Protein 2YZQ (pdb70)

Radius of gyration: 19.18 Å; Cα contacts (8 Å, |Δi|>4): 462; chains: 1; bounding box: 52×52×28 Å

Sequence (224 aa):
MRVKTIMTQNPVTITLPATVRSFPVVNKEGKLVGIISVKRIMLVKRDVPVVKENDTLKKAAKLMLEYDYRRVVVVDSKGKPVGILTVGDIIRRYFAKSEKYKGVEIEPYYQRYVSIVWEGTPLKAALKALLLSNSMALPVVDSEGNLVGIVDETDLLRDSEIVRPNKPVAEIMTRDVIVATPHMTVHEVALKMAKYSIEQLPVIRGEGDLIGLIRDFDLLKVLV

Nearest PDB structures (foldseek):
  2yzq-assembly1_A  TM=1.004E+00  e=1.853E-54  Pyrococcus horikoshii
  2ef7-assembly1_A-2  TM=7.613E-01  e=2.234E-09  Sulfurisphaera tokodaii str. 7
  2ef7-assembly1_B-2  TM=7.038E-01  e=4.067E-09  Sulfurisphaera tokodaii str. 7
  5yz2-assembly1_A  TM=7.342E-01  e=1.629E-06  Escherichia coli K-12
  4l28-assembly2_D  TM=7.282E-01  e=3.621E-06  Homo sapiens

B-factor: mean 25.12, std 12.93, range [8.96, 77.77]

Structure (mmCIF, N/CA/C/O backbone):
data_2YZQ
#
_entry.id   2YZQ
#
_cell.length_a   98.753
_cell.length_b   75.008
_cell.length_c   49.661
_cell.angle_alpha   90.00
_cell.angle_beta   119.53
_cell.angle_gamma   90.00
#
_symmetry.space_group_name_H-M   'C 1 2 1'
#
loop_
_entity.id
_entity.type
_entity.pdbx_description
1 polymer 'Putative uncharacterized protein PH1780'
2 non-polymer S-ADENOSYLMETHIONINE
3 water water
#
loop_
_atom_site.group_PDB
_atom_site.id
_atom_site.type_symbol
_atom_site.label_atom_id
_atom_site.label_alt_id
_atom_site.label_comp_id
_atom_site.label_asym_id
_atom_site.label_entity_id
_atom_site.label_seq_id
_atom_site.pdbx_PDB_ins_code
_atom_site.Cartn_x
_atom_site.Cartn_y
_atom_site.Cartn_z
_atom_site.occupancy
_atom_site.B_iso_or_equiv
_atom_site.auth_seq_id
_atom_site.auth_comp_id
_atom_site.auth_asym_id
_atom_site.auth_atom_id
_atom_site.pdbx_PDB_model_num
ATOM 1 N N . MET A 1 1 ? 34.668 19.095 0.068 1.00 29.64 1 MET A N 1
ATOM 2 C CA . MET A 1 1 ? 33.394 18.527 -0.358 1.00 27.61 1 MET A CA 1
ATOM 3 C C . MET A 1 1 ? 32.307 18.781 0.682 1.00 25.62 1 MET A C 1
ATOM 4 O O . MET A 1 1 ? 32.341 18.872 1.923 1.00 24.69 1 MET A O 1
ATOM 9 N N . ARG A 1 2 ? 31.167 19.038 0.036 1.00 23.02 2 ARG A N 1
ATOM 10 C CA . ARG A 1 2 ? 29.919 19.355 0.756 1.00 21.92 2 ARG A CA 1
ATOM 11 C C . ARG A 1 2 ? 28.973 18.170 0.820 1.00 18.90 2 ARG A C 1
ATOM 12 O O . ARG A 1 2 ? 28.985 17.290 -0.063 1.00 20.35 2 ARG A O 1
ATOM 20 N N . VAL A 1 3 ? 28.210 18.571 1.851 1.00 16.25 3 VAL A N 1
ATOM 21 C CA . VAL A 1 3 ? 27.239 17.505 2.056 1.00 14.45 3 VAL A CA 1
ATOM 22 C C . VAL A 1 3 ? 26.350 17.249 0.838 1.00 15.73 3 VAL A C 1
ATOM 23 O O . VAL A 1 3 ? 26.092 16.097 0.476 1.00 13.22 3 VAL A O 1
ATOM 27 N N . LYS A 1 4 ? 25.895 18.328 0.206 1.00 14.89 4 LYS A N 1
ATOM 28 C CA . LYS A 1 4 ? 25.005 18.239 -0.953 1.00 16.26 4 LYS A CA 1
ATOM 29 C C . LYS A 1 4 ? 25.484 17.299 -2.055 1.00 14.31 4 LYS A C 1
ATOM 30 O O . LYS A 1 4 ? 24.677 16.681 -2.749 1.00 14.04 4 LYS A O 1
ATOM 36 N N . THR A 1 5 ? 26.797 17.180 -2.205 1.00 14.05 5 THR A N 1
ATOM 37 C CA . THR A 1 5 ? 27.369 16.340 -3.249 1.00 14.70 5 THR A CA 1
ATOM 38 C C . THR A 1 5 ? 27.373 14.851 -2.928 1.00 14.07 5 THR A C 1
ATOM 39 O O . THR A 1 5 ? 27.260 14.014 -3.822 1.00 16.42 5 THR A O 1
ATOM 43 N N . ILE A 1 6 ? 27.478 14.525 -1.648 1.00 13.59 6 ILE A N 1
ATOM 44 C CA . ILE A 1 6 ? 27.558 13.132 -1.229 1.00 16.07 6 ILE A CA 1
ATOM 45 C C . ILE A 1 6 ? 26.257 12.530 -0.699 1.00 15.51 6 ILE A C 1
ATOM 46 O O . ILE A 1 6 ? 26.079 11.312 -0.721 1.00 17.02 6 ILE A O 1
ATOM 51 N N . MET A 1 7 ? 25.336 13.375 -0.245 1.00 15.54 7 MET A N 1
ATOM 52 C CA . MET A 1 7 ? 24.073 12.885 0.304 1.00 15.31 7 MET A CA 1
ATOM 53 C C . MET A 1 7 ? 23.156 12.281 -0.752 1.00 16.33 7 MET A C 1
ATOM 54 O O . MET A 1 7 ? 23.348 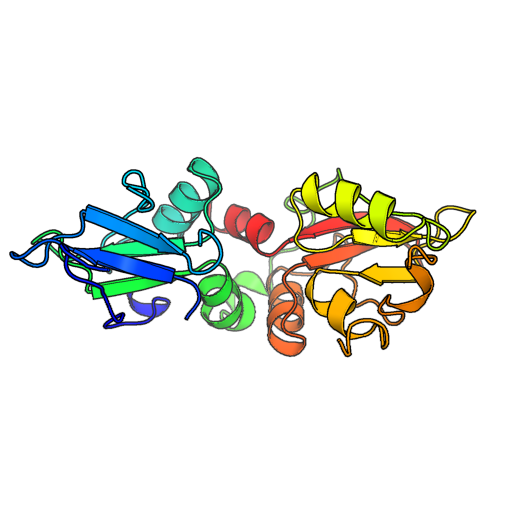12.486 -1.949 1.00 16.91 7 MET A O 1
ATOM 59 N N . THR A 1 8 ? 22.166 11.523 -0.292 1.00 16.62 8 THR A N 1
ATOM 60 C CA . THR A 1 8 ? 21.161 10.944 -1.176 1.00 18.15 8 THR A CA 1
ATOM 61 C C . THR A 1 8 ? 19.994 11.912 -1.014 1.00 18.32 8 THR A C 1
ATOM 62 O O . THR A 1 8 ? 19.515 12.124 0.098 1.00 18.11 8 THR A O 1
ATOM 66 N N . GLN A 1 9 ? 19.538 12.511 -2.108 1.00 18.57 9 GLN A N 1
ATOM 67 C CA . GLN A 1 9 ? 18.449 13.474 -2.005 1.00 19.32 9 GLN A CA 1
ATOM 68 C C . GLN A 1 9 ? 17.053 12.872 -1.909 1.00 19.43 9 GLN A C 1
ATOM 69 O O . GLN A 1 9 ? 16.833 11.717 -2.260 1.00 18.91 9 GLN A O 1
ATOM 75 N N . ASN A 1 10 ? 16.125 13.684 -1.410 1.00 19.78 10 ASN A N 1
ATOM 76 C CA . ASN A 1 10 ? 14.719 13.323 -1.283 1.00 21.55 10 ASN A CA 1
ATOM 77 C C . ASN A 1 10 ? 14.451 11.972 -0.633 1.00 21.41 10 ASN A C 1
ATOM 78 O O . ASN A 1 10 ? 13.876 11.075 -1.246 1.00 21.44 10 ASN A O 1
ATOM 83 N N . PRO A 1 11 ? 14.854 11.815 0.631 1.00 21.67 11 PRO A N 1
ATOM 84 C CA . PRO A 1 11 ? 14.632 10.548 1.327 1.00 23.44 11 PRO A CA 1
ATOM 85 C C . PRO A 1 11 ? 13.158 10.316 1.625 1.00 24.74 11 PRO A C 1
ATOM 86 O O . PRO A 1 11 ? 12.405 11.263 1.866 1.00 24.21 11 PRO A O 1
ATOM 90 N N . VAL A 1 12 ? 12.744 9.056 1.593 1.00 26.06 12 VAL A N 1
ATOM 91 C CA . VAL A 1 12 ? 11.368 8.726 1.909 1.00 28.17 12 VAL A CA 1
ATOM 92 C C . VAL A 1 12 ? 11.262 8.911 3.417 1.00 27.02 12 VAL A C 1
ATOM 93 O O . VAL A 1 12 ? 12.125 8.455 4.169 1.00 27.17 12 VAL A O 1
ATOM 97 N N . THR A 1 13 ? 10.221 9.606 3.854 1.00 26.45 13 THR A N 1
ATOM 98 C CA . THR A 1 13 ? 10.029 9.862 5.274 1.00 26.19 13 THR A CA 1
ATOM 99 C C . THR A 1 13 ? 8.714 9.278 5.757 1.00 25.07 13 THR A C 1
ATOM 100 O O . THR A 1 13 ? 7.909 8.787 4.967 1.00 25.66 13 THR A O 1
ATOM 104 N N . ILE A 1 14 ? 8.505 9.333 7.065 1.00 25.29 14 ILE A N 1
ATOM 105 C CA . ILE A 1 14 ? 7.276 8.832 7.655 1.00 26.94 14 ILE A CA 1
ATOM 106 C C . ILE A 1 14 ? 6.691 9.913 8.546 1.00 25.58 14 ILE A C 1
ATOM 107 O O . ILE A 1 14 ? 7.368 10.447 9.422 1.00 24.37 14 ILE A O 1
ATOM 112 N N . THR A 1 15 ? 5.428 10.240 8.306 1.00 27.89 15 THR A N 1
ATOM 113 C CA . THR A 1 15 ? 4.748 11.262 9.086 1.00 29.39 15 THR A CA 1
ATOM 114 C C . THR A 1 15 ? 3.958 10.632 10.223 1.00 30.98 15 THR A C 1
ATOM 115 O O . THR A 1 15 ? 3.213 9.674 10.017 1.00 31.50 15 THR A O 1
ATOM 119 N N . LEU A 1 16 ? 4.135 11.173 11.422 1.00 32.83 16 LEU A N 1
ATOM 120 C CA . LEU A 1 16 ? 3.425 10.685 12.596 1.00 35.15 16 LEU A CA 1
ATOM 121 C C . LEU A 1 16 ? 2.086 11.412 12.660 1.00 37.00 16 LEU A C 1
ATOM 122 O O . LEU A 1 16 ? 1.971 12.549 12.202 1.00 37.52 16 LEU A O 1
ATOM 127 N N . PRO A 1 17 ? 1.055 10.770 13.233 1.00 38.58 17 PRO A N 1
ATOM 128 C CA . PRO A 1 17 ? 1.068 9.422 13.815 1.00 40.25 17 PRO A CA 1
ATOM 129 C C . PRO A 1 17 ? 1.202 8.319 12.767 1.00 41.13 17 PRO A C 1
ATOM 130 O O . PRO A 1 17 ? 0.780 8.481 11.623 1.00 40.86 17 PRO A O 1
ATOM 134 N N . ALA A 1 18 ? 1.785 7.196 13.174 1.00 42.83 18 ALA A N 1
ATOM 135 C CA . ALA A 1 18 ? 1.973 6.059 12.284 1.00 44.75 18 ALA A CA 1
ATOM 136 C C . ALA A 1 18 ? 1.943 4.762 13.084 1.00 46.07 18 ALA A C 1
ATOM 137 O O . ALA A 1 18 ? 2.161 4.767 14.295 1.00 46.21 18 ALA A O 1
ATOM 139 N N . THR A 1 19 ? 1.674 3.654 12.399 1.00 47.84 19 THR A N 1
ATOM 140 C CA . THR A 1 19 ? 1.607 2.345 13.041 1.00 49.72 19 THR A CA 1
ATOM 141 C C . THR A 1 19 ? 2.972 1.914 13.578 1.00 50.70 19 THR A C 1
ATOM 142 O O . THR A 1 19 ? 3.528 0.919 13.064 1.00 52.03 19 THR A O 1
ATOM 146 N N . VAL A 1 32 ? 14.133 0.758 3.603 1.00 54.49 32 VAL A N 1
ATOM 147 C CA . VAL A 1 32 ? 15.591 0.868 3.645 1.00 53.73 32 VAL A CA 1
ATOM 148 C C . VAL A 1 32 ? 16.123 0.532 5.035 1.00 52.77 32 VAL A C 1
ATOM 149 O O . VAL A 1 32 ? 15.580 -0.329 5.727 1.00 52.66 32 VAL A O 1
ATOM 153 N N . ARG A 1 33 ? 17.187 1.219 5.435 1.00 51.61 33 ARG A N 1
ATOM 154 C CA . ARG A 1 33 ? 17.804 1.001 6.738 1.00 50.46 33 ARG A CA 1
ATOM 155 C C . ARG A 1 33 ? 17.010 1.729 7.821 1.00 47.88 33 ARG A C 1
ATOM 156 O O . ARG A 1 33 ? 16.730 1.172 8.883 1.00 47.51 33 ARG A O 1
ATOM 164 N N . SER A 1 34 ? 16.651 2.978 7.542 1.00 44.40 34 SER A N 1
ATOM 165 C CA . SER A 1 34 ? 15.881 3.791 8.477 1.00 41.02 34 SER A CA 1
ATOM 166 C C . SER A 1 34 ? 15.206 4.927 7.717 1.00 37.72 34 SER A C 1
ATOM 167 O O . SER A 1 34 ? 15.629 5.279 6.617 1.00 37.65 34 SER A O 1
ATOM 170 N N . PHE A 1 35 ? 14.157 5.494 8.303 1.00 33.86 35 PHE A N 1
ATOM 171 C CA . PHE A 1 35 ? 13.425 6.588 7.669 1.00 30.88 35 PHE A CA 1
ATOM 172 C C . PHE A 1 35 ? 13.395 7.829 8.550 1.00 27.94 35 PHE A C 1
ATOM 173 O O . PHE A 1 35 ? 13.232 7.732 9.764 1.00 27.69 35 PHE A O 1
ATOM 181 N N . PRO A 1 36 ? 13.573 9.017 7.951 1.00 26.45 36 PRO A N 1
ATOM 182 C CA . PRO A 1 36 ? 13.526 10.225 8.780 1.00 23.97 36 PRO A CA 1
ATOM 183 C C . PRO A 1 36 ? 12.063 10.388 9.196 1.00 23.75 36 PRO A C 1
ATOM 184 O O . PRO A 1 36 ? 11.163 10.059 8.423 1.00 23.36 36 PRO A O 1
ATOM 188 N N . VAL A 1 37 ? 11.827 10.875 10.409 1.00 22.50 37 VAL A N 1
ATOM 189 C CA . VAL A 1 37 ? 10.464 11.065 10.899 1.00 23.17 37 VAL A CA 1
ATOM 190 C C . VAL A 1 37 ? 10.125 12.548 10.966 1.00 20.18 37 VAL A C 1
ATOM 191 O O . VAL A 1 37 ? 10.890 13.345 11.507 1.00 20.08 37 VAL A O 1
ATOM 195 N N . VAL A 1 38 ? 8.966 12.906 10.423 1.00 21.74 38 VAL A N 1
ATOM 196 C CA . VAL A 1 38 ? 8.527 14.296 10.403 1.00 19.55 38 VAL A CA 1
ATOM 197 C C . VAL A 1 38 ? 7.114 14.476 10.951 1.00 20.32 38 VAL A C 1
ATOM 198 O O . VAL A 1 38 ? 6.350 13.514 11.064 1.00 20.47 38 VAL A O 1
ATOM 202 N N . ASN A 1 39 ? 6.774 15.713 11.292 1.00 19.92 39 ASN A N 1
ATOM 203 C CA . ASN A 1 39 ? 5.437 16.004 11.792 1.00 20.30 39 ASN A CA 1
ATOM 204 C C . ASN A 1 39 ? 4.567 16.462 10.625 1.00 20.94 39 ASN A C 1
ATOM 205 O O . ASN A 1 39 ? 5.003 16.436 9.473 1.00 19.29 39 ASN A O 1
ATOM 210 N N . LYS A 1 40 ? 3.340 16.878 10.917 1.00 20.46 40 LYS A N 1
ATOM 211 C CA . LYS A 1 40 ? 2.430 17.311 9.866 1.00 22.42 40 LYS A CA 1
ATOM 212 C C . LYS A 1 40 ? 3.031 18.401 8.985 1.00 21.30 40 LYS A C 1
ATOM 213 O O . LYS A 1 40 ? 2.895 18.355 7.764 1.00 22.50 40 LYS A O 1
ATOM 219 N N . GLU A 1 41 ? 3.692 19.374 9.605 1.00 20.72 41 GLU A N 1
ATOM 220 C CA . GLU A 1 41 ? 4.323 20.470 8.873 1.00 20.74 41 GLU A CA 1
ATOM 221 C C . GLU A 1 41 ? 5.467 19.957 8.000 1.00 21.39 41 GLU A C 1
ATOM 222 O O . GLU A 1 41 ? 5.900 20.634 7.072 1.00 22.90 41 GLU A O 1
ATOM 228 N N . GLY A 1 42 ? 5.960 18.761 8.306 1.00 19.88 42 GLY A N 1
ATOM 229 C CA . GLY A 1 42 ? 7.047 18.199 7.524 1.00 20.37 42 GLY A CA 1
ATOM 230 C C . GLY A 1 42 ? 8.422 18.439 8.121 1.00 19.71 42 GLY A C 1
ATOM 231 O O . GLY A 1 42 ? 9.438 18.143 7.490 1.00 19.25 42 GLY A O 1
ATOM 232 N N . LYS A 1 43 ? 8.465 18.979 9.334 1.00 19.98 43 LYS A N 1
ATOM 233 C CA . LYS A 1 43 ? 9.736 19.243 9.996 1.00 21.09 43 LYS A CA 1
ATOM 234 C C . LYS A 1 43 ? 10.277 17.959 10.616 1.00 20.72 43 LYS A C 1
ATOM 235 O O . LYS A 1 43 ? 9.514 17.116 11.083 1.00 19.25 43 LYS A O 1
ATOM 241 N N . LEU A 1 44 ? 11.597 17.816 10.614 1.00 19.83 44 LEU A N 1
ATOM 242 C CA . LEU A 1 44 ? 12.238 16.635 11.179 1.00 20.65 44 LEU A CA 1
ATOM 243 C C . LEU A 1 44 ? 12.037 16.567 12.689 1.00 20.65 44 LEU A C 1
ATOM 244 O O . LEU A 1 44 ? 12.252 17.551 13.398 1.00 20.25 44 LEU A O 1
ATOM 249 N N . VAL A 1 45 ? 11.625 15.401 13.174 1.00 22.93 45 VAL A N 1
ATOM 250 C CA . VAL A 1 45 ? 11.420 15.203 14.602 1.00 25.63 45 VAL A CA 1
ATOM 251 C C . VAL A 1 45 ? 12.194 13.983 15.096 1.00 26.90 45 VAL A C 1
ATOM 252 O O . VAL A 1 45 ? 12.188 13.679 16.289 1.00 28.08 45 VAL A O 1
ATOM 256 N N . GLY A 1 46 ? 12.868 13.293 14.178 1.00 26.53 46 GLY A N 1
ATOM 257 C CA . GLY A 1 46 ? 13.647 12.124 14.559 1.00 27.82 46 GLY A CA 1
ATOM 258 C C . GLY A 1 46 ? 13.854 11.126 13.435 1.00 29.22 46 GLY A C 1
ATOM 259 O O . GLY A 1 46 ? 13.595 11.424 12.270 1.00 28.04 46 GLY A O 1
ATOM 260 N N . ILE A 1 47 ? 14.339 9.938 13.782 1.00 29.66 47 ILE A N 1
ATOM 261 C CA . ILE A 1 47 ? 14.569 8.894 12.793 1.00 31.26 47 ILE A CA 1
ATOM 262 C C . ILE A 1 47 ? 14.175 7.540 13.372 1.00 31.27 47 ILE A C 1
ATOM 263 O O . ILE A 1 47 ? 14.301 7.309 14.574 1.00 31.73 47 ILE A O 1
ATOM 268 N N . ILE A 1 48 ? 13.682 6.653 12.516 1.00 32.74 48 ILE A N 1
ATOM 269 C CA . ILE A 1 48 ? 13.282 5.322 12.952 1.00 34.97 48 ILE A CA 1
ATOM 270 C C . ILE A 1 48 ? 14.008 4.264 12.129 1.00 36.24 48 ILE A C 1
ATOM 271 O O . ILE A 1 48 ? 14.036 4.326 10.899 1.00 35.23 48 ILE A O 1
ATOM 276 N N . SER A 1 49 ? 14.605 3.296 12.818 1.00 38.21 49 SER A N 1
ATOM 277 C CA . SER A 1 49 ? 15.342 2.225 12.160 1.00 40.16 49 SER A CA 1
ATOM 278 C C . SER A 1 49 ? 14.529 0.937 12.123 1.00 41.08 49 SER A C 1
ATOM 279 O O . SER A 1 49 ? 13.751 0.657 13.035 1.00 41.20 49 SER A O 1
ATOM 282 N N . VAL A 1 50 ? 14.713 0.156 11.063 1.00 43.16 50 VAL A N 1
ATOM 283 C CA . VAL A 1 50 ? 13.999 -1.104 10.907 1.00 45.13 50 VAL A CA 1
ATOM 284 C C . VAL A 1 50 ? 14.406 -2.098 11.993 1.00 46.77 50 VAL A C 1
ATOM 285 O O . VAL A 1 50 ? 13.577 -2.861 12.489 1.00 46.21 50 VAL A O 1
ATOM 289 N N . LYS A 1 51 ? 15.683 -2.082 12.365 1.00 49.01 51 LYS A N 1
ATOM 290 C CA . LYS A 1 51 ? 16.184 -2.983 13.398 1.00 51.68 51 LYS A CA 1
ATOM 291 C C . LYS A 1 51 ? 15.478 -2.754 14.728 1.00 53.11 51 LYS A C 1
ATOM 292 O O . LYS A 1 51 ? 15.220 -3.700 15.472 1.00 53.59 51 LYS A O 1
ATOM 298 N N . ARG A 1 52 ? 15.167 -1.497 15.025 1.00 55.28 52 ARG A N 1
ATOM 299 C CA . ARG A 1 52 ? 14.488 -1.166 16.271 1.00 57.28 52 ARG A CA 1
ATOM 300 C C . ARG A 1 52 ? 13.004 -1.499 16.168 1.00 58.48 52 ARG A C 1
ATOM 301 O O . ARG A 1 52 ? 12.147 -0.628 16.310 1.00 58.49 52 ARG A O 1
ATOM 309 N N . ILE A 1 53 ? 12.709 -2.771 15.916 1.00 60.00 53 ILE A N 1
ATOM 310 C CA . ILE A 1 53 ? 11.332 -3.232 15.794 1.00 61.26 53 ILE A CA 1
ATOM 311 C C . ILE A 1 53 ? 10.569 -2.977 17.091 1.00 62.22 53 ILE A C 1
ATOM 312 O O . ILE A 1 53 ? 11.200 -2.503 18.060 1.00 63.90 53 ILE A O 1
ATOM 317 N N . MET A 1 64 ? 7.632 5.651 22.499 1.00 54.64 64 MET A N 1
ATOM 318 C CA . MET A 1 64 ? 7.922 5.910 21.114 1.00 54.10 64 MET A CA 1
ATOM 319 C C . MET A 1 64 ? 9.244 5.252 20.731 1.00 53.24 64 MET A C 1
ATOM 320 O O . MET A 1 64 ? 10.218 5.319 21.478 1.00 53.23 64 MET A O 1
ATOM 325 N N . LEU A 1 65 ? 9.274 4.621 19.562 1.00 52.28 65 LEU A N 1
ATOM 326 C CA . LEU A 1 65 ? 10.473 3.940 19.093 1.00 51.07 65 LEU A CA 1
ATOM 327 C C . LEU A 1 65 ? 11.388 4.850 18.274 1.00 50.35 65 LEU A C 1
ATOM 328 O O . LEU A 1 65 ? 12.465 4.436 17.845 1.00 50.11 65 LEU A O 1
ATOM 333 N N . VAL A 1 66 ? 10.960 6.090 18.063 1.00 49.50 66 VAL A N 1
ATOM 334 C CA . VAL A 1 66 ? 11.747 7.047 17.293 1.00 48.91 66 VAL A CA 1
ATOM 335 C C . VAL A 1 66 ? 12.752 7.785 18.175 1.00 48.17 66 VAL A C 1
ATOM 336 O O . VAL A 1 66 ? 12.411 8.235 19.267 1.00 47.91 66 VAL A O 1
ATOM 340 N N . LYS A 1 67 ? 13.991 7.902 17.704 1.00 47.94 67 LYS A N 1
ATOM 341 C CA . LYS A 1 67 ? 15.017 8.615 18.458 1.00 48.50 67 LYS A CA 1
ATOM 342 C C . LYS A 1 67 ? 15.035 10.071 18.003 1.00 48.27 67 LYS A C 1
ATOM 343 O O . LYS A 1 67 ? 15.151 10.355 16.810 1.00 47.61 67 LYS A O 1
ATOM 349 N N . ARG A 1 68 ? 14.917 10.985 18.962 1.00 48.27 68 ARG A N 1
ATOM 350 C CA . ARG A 1 68 ? 14.879 12.414 18.669 1.00 48.62 68 ARG A CA 1
ATOM 351 C C . ARG A 1 68 ? 16.243 13.071 18.489 1.00 47.04 68 ARG A C 1
ATOM 352 O O . ARG A 1 68 ? 16.410 13.939 17.634 1.00 46.96 68 ARG A O 1
ATOM 360 N N . ASP A 1 69 ? 17.214 12.665 19.299 1.00 45.50 69 ASP A N 1
ATOM 361 C CA . ASP A 1 69 ? 18.551 13.242 19.228 1.00 43.73 69 ASP A CA 1
ATOM 362 C C . ASP A 1 69 ? 19.377 12.671 18.080 1.00 40.94 69 ASP A C 1
ATOM 363 O O . ASP A 1 69 ? 20.277 11.862 18.296 1.00 41.07 69 ASP A O 1
ATOM 368 N N . VAL A 1 70 ? 19.065 13.100 16.860 1.00 38.05 70 VAL A N 1
ATOM 369 C CA . VAL A 1 70 ? 19.784 12.638 15.677 1.00 34.33 70 VAL A CA 1
ATOM 370 C C . VAL A 1 70 ? 20.592 13.782 15.070 1.00 31.39 70 VAL A C 1
ATOM 371 O O . VAL A 1 70 ? 20.139 14.925 15.037 1.00 30.49 70 VAL A O 1
ATOM 375 N N . PRO A 1 71 ? 21.806 13.487 14.581 1.00 28.93 71 PRO A N 1
ATOM 376 C CA . PRO A 1 71 ? 22.647 14.526 13.981 1.00 26.57 71 PRO A CA 1
ATOM 377 C C . PRO A 1 71 ? 22.035 15.102 12.705 1.00 24.62 71 PRO A C 1
ATOM 378 O O . PRO A 1 71 ? 21.533 14.360 11.858 1.00 22.43 71 PRO A O 1
ATOM 382 N N . VAL A 1 72 ? 22.072 16.424 12.583 1.00 23.36 72 VAL A N 1
ATOM 383 C CA . VAL A 1 72 ? 21.521 17.101 11.413 1.00 22.36 72 VAL A CA 1
ATOM 384 C C . VAL A 1 72 ? 22.476 18.156 10.873 1.00 21.71 72 VAL A C 1
ATOM 385 O O . VAL A 1 72 ? 23.227 18.781 11.626 1.00 21.50 72 VAL A O 1
ATOM 389 N N . VAL A 1 73 ? 22.446 18.346 9.558 1.00 19.37 73 VAL A N 1
ATOM 390 C CA . VAL A 1 73 ? 23.287 19.338 8.901 1.00 18.97 73 VAL A CA 1
ATOM 391 C C . VAL A 1 73 ? 22.497 19.915 7.737 1.00 17.97 73 VAL A C 1
ATOM 392 O O . VAL A 1 73 ? 21.397 19.449 7.437 1.00 18.62 73 VAL A O 1
ATOM 396 N N . LYS A 1 74 ? 23.059 20.936 7.102 1.00 19.43 74 LYS A N 1
ATOM 397 C CA . LYS A 1 74 ? 22.443 21.559 5.937 1.00 19.41 74 LYS A CA 1
ATOM 398 C C . LYS A 1 74 ? 23.260 21.095 4.735 1.00 19.24 74 LYS A C 1
ATOM 399 O O . LYS A 1 74 ? 24.434 20.751 4.883 1.00 18.68 74 LYS A O 1
ATOM 405 N N . GLU A 1 75 ? 22.655 21.082 3.548 1.00 18.56 75 GLU A N 1
ATOM 406 C CA . GLU A 1 75 ? 23.366 20.602 2.366 1.00 17.93 75 GLU A CA 1
ATOM 407 C C . GLU A 1 75 ? 24.628 21.374 2.006 1.00 17.24 75 GLU A C 1
ATOM 408 O O . GLU A 1 75 ? 25.520 20.826 1.364 1.00 16.19 75 GLU A O 1
ATOM 414 N N . ASN A 1 76 ? 24.725 22.632 2.424 1.00 16.91 76 ASN A N 1
ATOM 415 C CA . ASN A 1 76 ? 25.910 23.411 2.094 1.00 18.98 76 ASN A CA 1
ATOM 416 C C . ASN A 1 76 ? 26.998 23.340 3.158 1.00 18.87 76 ASN A C 1
ATOM 417 O O . ASN A 1 76 ? 28.012 24.036 3.072 1.00 19.47 76 ASN A O 1
ATOM 422 N N . ASP A 1 77 ? 26.784 22.499 4.165 1.00 17.93 77 ASP A N 1
ATOM 423 C CA . ASP A 1 77 ? 27.790 22.320 5.202 1.00 19.11 77 ASP A CA 1
ATOM 424 C C . ASP A 1 77 ? 28.901 21.449 4.622 1.00 18.75 77 ASP A C 1
ATOM 425 O O . ASP A 1 77 ? 28.707 20.751 3.623 1.00 17.92 77 ASP A O 1
ATOM 430 N N . THR A 1 78 ? 30.071 21.493 5.244 1.00 18.83 78 THR A N 1
ATOM 431 C CA . THR A 1 78 ? 31.194 20.696 4.770 1.00 19.97 78 THR A CA 1
ATOM 432 C C . THR A 1 78 ? 31.037 19.251 5.221 1.00 18.63 78 THR A C 1
ATOM 433 O O . THR A 1 78 ? 30.311 18.966 6.174 1.00 19.00 78 THR A O 1
ATOM 437 N N . LEU A 1 79 ? 31.711 18.335 4.532 1.00 19.10 79 LEU A N 1
ATOM 438 C CA . LEU A 1 79 ? 31.647 16.931 4.917 1.00 19.96 79 LEU A CA 1
ATOM 439 C C . LEU A 1 79 ? 32.316 16.801 6.276 1.00 19.91 79 LEU A C 1
ATOM 440 O O . LEU A 1 79 ? 31.982 15.917 7.063 1.00 19.65 79 LEU A O 1
ATOM 445 N N . LYS A 1 80 ? 33.263 17.693 6.545 1.00 20.10 80 LYS A N 1
ATOM 446 C CA . LYS A 1 80 ? 33.971 17.683 7.818 1.00 20.37 80 LYS A CA 1
ATOM 447 C C . LYS A 1 80 ? 32.985 17.865 8.963 1.00 19.50 80 LYS A C 1
ATOM 448 O O . LYS A 1 80 ? 33.069 17.179 9.978 1.00 18.91 80 LYS A O 1
ATOM 454 N N . LYS A 1 81 ? 32.047 18.792 8.798 1.00 18.90 81 LYS A N 1
ATOM 455 C CA . LYS A 1 81 ? 31.053 19.044 9.835 1.00 19.04 81 LYS A CA 1
ATOM 456 C C . LYS A 1 81 ? 30.182 17.815 10.082 1.00 18.11 81 LYS A C 1
ATOM 457 O O . LYS A 1 81 ? 29.906 17.465 11.227 1.00 19.02 81 LYS A O 1
ATOM 463 N N . ALA A 1 82 ? 29.748 17.164 9.005 1.00 17.20 82 ALA A N 1
ATOM 464 C CA . ALA A 1 82 ? 28.912 15.977 9.115 1.00 16.55 82 ALA A CA 1
ATOM 465 C C . ALA A 1 82 ? 29.691 14.827 9.748 1.00 17.39 82 ALA A C 1
ATOM 466 O O . ALA A 1 82 ? 29.152 14.066 10.552 1.00 17.78 82 ALA A O 1
ATOM 468 N N . ALA A 1 83 ? 30.964 14.706 9.386 1.00 18.13 83 ALA A N 1
ATOM 469 C CA . ALA A 1 83 ? 31.796 13.643 9.939 1.00 18.67 83 ALA A CA 1
ATOM 470 C C . ALA A 1 83 ? 31.959 13.835 11.447 1.00 20.24 83 ALA A C 1
ATOM 471 O O . ALA A 1 83 ? 31.885 12.872 12.213 1.00 20.16 83 ALA A O 1
ATOM 473 N N . LYS A 1 84 ? 32.177 15.079 11.865 1.00 21.47 84 LYS A N 1
ATOM 474 C CA . LYS A 1 84 ? 32.343 15.395 13.282 1.00 24.02 84 LYS A CA 1
ATOM 475 C C . LYS A 1 84 ? 31.105 15.007 14.084 1.00 23.71 84 LYS A C 1
ATOM 476 O O . LYS A 1 84 ? 31.210 14.498 15.198 1.00 23.91 84 LYS A O 1
ATOM 482 N N . LEU A 1 85 ? 29.929 15.251 13.518 1.00 22.76 85 LEU A N 1
ATOM 483 C CA . LEU A 1 85 ? 28.689 14.909 14.199 1.00 21.87 85 LEU A CA 1
ATOM 484 C C . LEU A 1 85 ? 28.526 13.398 14.303 1.00 21.93 85 LEU A C 1
ATOM 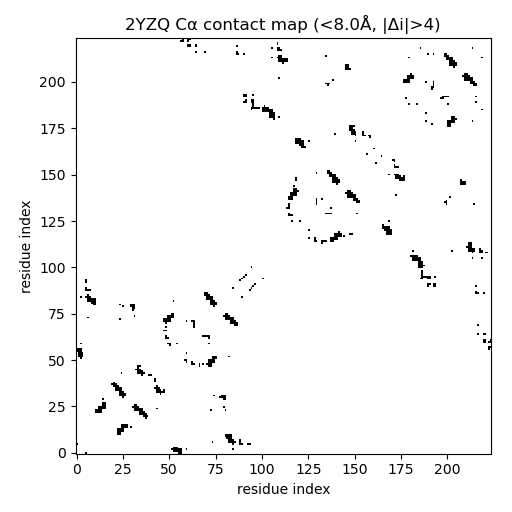485 O O . LEU A 1 85 ? 28.092 12.883 15.332 1.00 22.65 85 LEU A O 1
ATOM 490 N N . MET A 1 86 ? 28.879 12.685 13.241 1.00 19.64 86 MET A N 1
ATOM 491 C CA . MET A 1 86 ? 28.766 11.232 13.253 1.00 19.92 86 MET A CA 1
ATOM 492 C C . MET A 1 86 ? 29.656 10.651 14.346 1.00 20.84 86 MET A C 1
ATOM 493 O O . MET A 1 86 ? 29.256 9.731 15.056 1.00 21.80 86 MET A O 1
ATOM 498 N N . LEU A 1 87 ? 30.862 11.197 14.469 1.00 22.45 87 LEU A N 1
ATOM 499 C CA . LEU A 1 87 ? 31.814 10.735 15.474 1.00 25.44 87 LEU A CA 1
ATOM 500 C C . LEU A 1 87 ? 31.361 11.117 16.880 1.00 27.26 87 LEU A C 1
ATOM 501 O O . LEU A 1 87 ? 31.581 10.373 17.835 1.00 28.86 87 LEU A O 1
ATOM 506 N N . GLU A 1 88 ? 30.724 12.276 16.997 1.00 28.00 88 GLU A N 1
ATOM 507 C CA . GLU A 1 88 ? 30.242 12.763 18.286 1.00 30.23 88 GLU A CA 1
ATOM 508 C C . GLU A 1 88 ? 29.098 11.929 18.857 1.00 31.00 88 GLU A C 1
ATOM 509 O O . GLU A 1 88 ? 29.065 11.646 20.055 1.00 31.10 88 GLU A O 1
ATOM 515 N N . TYR A 1 89 ? 28.161 11.534 18.002 1.00 31.47 89 TYR A N 1
ATOM 516 C CA . TYR A 1 89 ? 27.018 10.748 18.449 1.00 31.35 89 TYR A CA 1
ATOM 517 C C . TYR A 1 89 ? 27.196 9.261 18.176 1.00 30.17 89 TYR A C 1
ATOM 518 O O . TYR A 1 89 ? 26.307 8.462 18.467 1.00 29.34 89 TYR A O 1
ATOM 527 N N . ASP A 1 90 ? 28.352 8.892 17.633 1.00 27.81 90 ASP A N 1
ATOM 528 C CA . ASP A 1 90 ? 28.628 7.500 17.303 1.00 28.07 90 ASP A CA 1
ATOM 529 C C . ASP A 1 90 ? 27.425 6.956 16.543 1.00 26.61 90 ASP A C 1
ATOM 530 O O . ASP A 1 90 ? 26.912 5.878 16.840 1.00 26.03 90 ASP A O 1
ATOM 535 N N . TYR A 1 91 ? 26.975 7.731 15.560 1.00 25.39 91 TYR A N 1
ATOM 536 C CA . TYR A 1 91 ? 25.830 7.362 14.738 1.00 24.36 91 TYR A CA 1
ATOM 537 C C . TYR A 1 91 ? 26.302 7.347 13.284 1.00 22.54 91 TYR A C 1
ATOM 538 O O . TYR A 1 91 ? 27.099 8.191 12.880 1.00 23.46 91 TYR A O 1
ATOM 547 N N . ARG A 1 92 ? 25.802 6.392 12.506 1.00 21.81 92 ARG A N 1
ATOM 548 C CA . ARG A 1 92 ? 26.231 6.221 11.119 1.00 20.55 92 ARG A CA 1
ATOM 549 C C . ARG A 1 92 ? 25.550 7.046 10.037 1.00 21.81 92 ARG A C 1
ATOM 550 O O . ARG A 1 92 ? 25.744 6.790 8.849 1.00 20.11 92 ARG A O 1
ATOM 558 N N . ARG A 1 93 ? 24.755 8.030 10.426 1.00 22.35 93 ARG A N 1
ATOM 559 C CA . ARG A 1 93 ? 24.105 8.851 9.419 1.00 23.14 93 ARG A CA 1
ATOM 560 C C . ARG A 1 93 ? 23.671 10.186 9.973 1.00 22.37 93 ARG A C 1
ATOM 561 O O . ARG A 1 93 ? 23.549 10.365 11.183 1.00 21.36 93 ARG A O 1
ATOM 569 N N . VAL A 1 94 ? 23.461 11.131 9.066 1.00 19.77 94 VAL A N 1
ATOM 570 C CA . VAL A 1 94 ? 23.011 12.459 9.432 1.00 18.90 94 VAL A CA 1
ATOM 571 C C . VAL A 1 94 ? 21.874 12.816 8.489 1.00 17.74 94 VAL A C 1
ATOM 572 O O . VAL A 1 94 ? 21.886 12.439 7.320 1.00 17.65 94 VAL A O 1
ATOM 576 N N . VAL A 1 95 ? 20.875 13.514 9.008 1.00 16.48 95 VAL A N 1
ATOM 577 C CA . VAL A 1 95 ? 19.761 13.933 8.178 1.00 16.88 95 VAL A CA 1
ATOM 578 C C . VAL A 1 95 ? 20.107 15.341 7.718 1.00 15.40 95 VAL A C 1
ATOM 579 O O . VAL A 1 95 ? 20.590 16.157 8.505 1.00 15.93 95 VAL A O 1
ATOM 583 N N . VAL A 1 96 ? 19.889 15.615 6.436 1.00 14.44 96 VAL A N 1
ATOM 584 C CA . VAL A 1 96 ? 20.174 16.927 5.879 1.00 14.39 96 VAL A CA 1
ATOM 585 C C . VAL A 1 96 ? 18.845 17.666 5.795 1.00 13.29 96 VAL A C 1
ATOM 586 O O . VAL A 1 96 ? 17.890 17.162 5.208 1.00 14.82 96 VAL A O 1
ATOM 590 N N . VAL A 1 97 ? 18.777 18.846 6.400 1.00 14.66 97 VAL A N 1
ATOM 591 C CA . VAL A 1 97 ? 17.540 19.616 6.382 1.00 16.93 97 VAL A CA 1
ATOM 592 C C . VAL A 1 97 ? 17.735 20.971 5.724 1.00 18.02 97 VAL A C 1
ATOM 593 O O . VAL A 1 97 ? 18.865 21.438 5.555 1.00 16.95 97 VAL A O 1
ATOM 597 N N . ASP A 1 98 ? 16.625 21.595 5.344 1.00 19.44 98 ASP A N 1
ATOM 598 C CA . ASP A 1 98 ? 16.675 22.911 4.731 1.00 21.52 98 ASP A CA 1
ATOM 599 C C . ASP A 1 98 ? 16.412 23.960 5.804 1.00 23.73 98 ASP A C 1
ATOM 600 O O . ASP A 1 98 ? 16.412 23.650 6.995 1.00 23.50 98 ASP A O 1
ATOM 605 N N . SER A 1 99 ? 16.187 25.198 5.377 1.00 26.12 99 SER A N 1
ATOM 606 C CA . SER A 1 99 ? 15.928 26.291 6.307 1.00 29.10 99 SER A CA 1
ATOM 607 C C . SER A 1 99 ? 14.714 26.014 7.188 1.00 29.15 99 SER A C 1
ATOM 608 O O . SER A 1 99 ? 14.698 26.378 8.365 1.00 30.91 99 SER A O 1
ATOM 611 N N . LYS A 1 100 ? 13.702 25.370 6.614 1.00 28.46 100 LYS A N 1
ATOM 612 C CA . LYS A 1 100 ? 12.475 25.052 7.342 1.00 27.08 100 LYS A CA 1
ATOM 613 C C . LYS A 1 100 ? 12.644 23.863 8.283 1.00 26.24 100 LYS A C 1
ATOM 614 O O . LYS A 1 100 ? 11.687 23.442 8.935 1.00 26.13 100 LYS A O 1
ATOM 620 N N . GLY A 1 101 ? 13.858 23.322 8.349 1.00 23.80 101 GLY A N 1
ATOM 621 C CA . GLY A 1 101 ? 14.116 22.182 9.211 1.00 21.90 101 GLY A CA 1
ATOM 622 C C . GLY A 1 101 ? 13.499 20.910 8.663 1.00 21.23 101 GLY A C 1
ATOM 623 O O . GLY A 1 101 ? 13.303 19.937 9.394 1.00 21.18 101 GLY A O 1
ATOM 624 N N . LYS A 1 102 ? 13.194 20.919 7.369 1.00 17.94 102 LYS A N 1
ATOM 625 C CA . LYS A 1 102 ? 12.594 19.769 6.702 1.00 16.34 102 LYS A CA 1
ATOM 626 C C . LYS A 1 102 ? 13.670 18.945 6.004 1.00 16.21 102 LYS A C 1
ATOM 627 O O . LYS A 1 102 ? 14.581 19.496 5.389 1.00 15.77 102 LYS A O 1
ATOM 633 N N . PRO A 1 103 ? 13.572 17.610 6.084 1.00 16.54 103 PRO A N 1
ATOM 634 C CA . PRO A 1 103 ? 14.549 16.708 5.463 1.00 16.69 103 PRO A CA 1
ATOM 635 C C . PRO A 1 103 ? 14.614 16.805 3.942 1.00 16.81 103 PRO A C 1
ATOM 636 O O . PRO A 1 103 ? 13.600 16.644 3.258 1.00 20.63 103 PRO A O 1
ATOM 640 N N . VAL A 1 104 ? 15.807 17.065 3.418 1.00 16.07 104 VAL A N 1
ATOM 641 C CA . VAL A 1 104 ? 16.005 17.154 1.975 1.00 16.46 104 VAL A CA 1
ATOM 642 C C . VAL A 1 104 ? 17.031 16.128 1.507 1.00 14.43 104 VAL A C 1
ATOM 643 O O . VAL A 1 104 ? 17.275 15.980 0.313 1.00 15.32 104 VAL A O 1
ATOM 647 N N . GLY A 1 105 ? 17.628 15.411 2.454 1.00 13.02 105 GLY A N 1
ATOM 648 C CA . GLY A 1 105 ? 18.608 14.408 2.089 1.00 13.13 105 GLY A CA 1
ATOM 649 C C . GLY A 1 105 ? 19.051 13.609 3.296 1.00 13.62 105 GLY A C 1
ATOM 650 O O . GLY A 1 105 ? 18.709 13.945 4.427 1.00 13.65 105 GLY A O 1
ATOM 651 N N . ILE A 1 106 ? 19.789 12.535 3.039 1.00 15.22 106 ILE A N 1
ATOM 652 C CA . ILE A 1 106 ? 20.326 11.681 4.088 1.00 16.74 106 ILE A CA 1
ATOM 653 C C . ILE A 1 106 ? 21.759 11.359 3.686 1.00 15.03 106 ILE A C 1
ATOM 654 O O . ILE A 1 106 ? 22.038 11.069 2.521 1.00 14.41 106 ILE A O 1
ATOM 659 N N . LEU A 1 107 ? 22.671 11.432 4.646 1.00 15.55 107 LEU A N 1
ATOM 660 C CA . LEU A 1 107 ? 24.074 11.149 4.377 1.00 15.28 107 LEU A CA 1
ATOM 661 C C . LEU A 1 107 ? 24.556 10.084 5.347 1.00 15.49 107 LEU A C 1
ATOM 662 O O . LEU A 1 107 ? 24.497 10.274 6.558 1.00 17.00 107 LEU A O 1
ATOM 667 N N . THR A 1 108 ? 25.029 8.966 4.811 1.00 15.21 108 THR A N 1
ATOM 668 C CA . THR A 1 108 ? 25.512 7.878 5.654 1.00 15.77 108 THR A CA 1
ATOM 669 C C . THR A 1 108 ? 27.018 7.713 5.553 1.00 15.51 108 THR A C 1
ATOM 670 O O . THR A 1 108 ? 27.666 8.297 4.691 1.00 13.55 108 THR A O 1
ATOM 674 N N . VAL A 1 109 ? 27.570 6.908 6.454 1.00 15.74 109 VAL A N 1
ATOM 675 C CA . VAL A 1 109 ? 28.996 6.631 6.433 1.00 15.85 109 VAL A CA 1
ATOM 676 C C . VAL A 1 109 ? 29.285 5.935 5.108 1.00 14.69 109 VAL A C 1
ATOM 677 O O . VAL A 1 109 ? 30.296 6.206 4.462 1.00 14.89 109 VAL A O 1
ATOM 681 N N . GLY A 1 110 ? 28.377 5.048 4.711 1.00 15.63 110 GLY A N 1
ATOM 682 C CA . GLY A 1 110 ? 28.532 4.327 3.459 1.00 14.66 110 GLY A CA 1
ATOM 683 C C . GLY A 1 110 ? 28.650 5.277 2.281 1.00 15.21 110 GLY A C 1
ATOM 684 O O . GLY A 1 110 ? 29.481 5.077 1.394 1.00 15.38 110 GLY A O 1
ATOM 685 N N . ASP A 1 111 ? 27.821 6.317 2.272 1.00 15.71 111 ASP A N 1
ATOM 686 C CA . ASP A 1 111 ? 27.857 7.295 1.190 1.00 14.37 111 ASP A CA 1
ATOM 687 C C . ASP A 1 111 ? 29.215 7.975 1.118 1.00 14.30 111 ASP A C 1
ATOM 688 O O . ASP A 1 111 ? 29.757 8.189 0.035 1.00 14.82 111 ASP A O 1
ATOM 693 N N . ILE A 1 112 ? 29.760 8.331 2.276 1.00 12.83 112 ILE A N 1
ATOM 694 C CA . ILE A 1 112 ? 31.049 9.001 2.311 1.00 12.91 112 ILE A CA 1
ATOM 695 C C . ILE A 1 112 ? 32.141 8.085 1.764 1.00 14.05 112 ILE A C 1
ATOM 696 O O . ILE A 1 112 ? 32.996 8.521 1.006 1.00 13.97 112 ILE A O 1
ATOM 701 N N . ILE A 1 113 ? 32.094 6.811 2.130 1.00 14.19 113 ILE A N 1
ATOM 702 C CA . ILE A 1 113 ? 33.089 5.856 1.652 1.00 15.47 113 ILE A CA 1
ATOM 703 C C . ILE A 1 113 ? 32.999 5.631 0.140 1.00 15.04 113 ILE A C 1
ATOM 704 O O . ILE A 1 113 ? 33.985 5.789 -0.584 1.00 15.34 113 ILE A O 1
ATOM 709 N N . ARG A 1 114 ? 31.808 5.274 -0.324 1.00 16.45 114 ARG A N 1
ATOM 710 C CA . ARG A 1 114 ? 31.577 4.971 -1.734 1.00 17.31 114 ARG A CA 1
ATOM 711 C C . ARG A 1 114 ? 31.589 6.140 -2.716 1.00 17.28 114 ARG A C 1
ATOM 712 O O . ARG A 1 114 ? 32.136 6.023 -3.816 1.00 18.18 114 ARG A O 1
ATOM 720 N N . ARG A 1 115 ? 30.990 7.259 -2.326 1.00 16.93 115 ARG A N 1
ATOM 721 C CA . ARG A 1 115 ? 30.902 8.417 -3.212 1.00 16.33 115 ARG A CA 1
ATOM 722 C C . ARG A 1 115 ? 32.011 9.442 -3.062 1.00 17.23 115 ARG A C 1
ATOM 723 O O . ARG A 1 115 ? 32.240 10.250 -3.963 1.00 17.58 115 ARG A O 1
ATOM 731 N N . TYR A 1 116 ? 32.709 9.410 -1.933 1.00 16.31 116 TYR A N 1
ATOM 732 C CA . TYR A 1 116 ? 33.761 10.382 -1.690 1.00 14.99 116 TYR A CA 1
ATOM 733 C C . TYR A 1 116 ? 35.168 9.797 -1.586 1.00 16.10 116 TYR A C 1
ATOM 734 O O . TYR A 1 116 ? 35.983 9.968 -2.493 1.00 16.56 116 TYR A O 1
ATOM 743 N N . PHE A 1 117 ? 35.465 9.098 -0.494 1.00 16.15 117 PHE A N 1
ATOM 744 C CA . PHE A 1 117 ? 36.805 8.542 -0.338 1.00 15.16 117 PHE A CA 1
ATOM 745 C C . PHE A 1 117 ? 37.245 7.645 -1.493 1.00 15.31 117 PHE A C 1
ATOM 746 O O . PHE A 1 117 ? 38.396 7.695 -1.917 1.00 16.81 117 PHE A O 1
ATOM 754 N N . ALA A 1 118 ? 36.333 6.826 -2.002 1.00 14.81 118 ALA A N 1
ATOM 755 C CA . ALA A 1 118 ? 36.663 5.916 -3.095 1.00 16.65 118 ALA A CA 1
ATOM 756 C C . ALA A 1 118 ? 36.741 6.581 -4.465 1.00 18.48 118 ALA 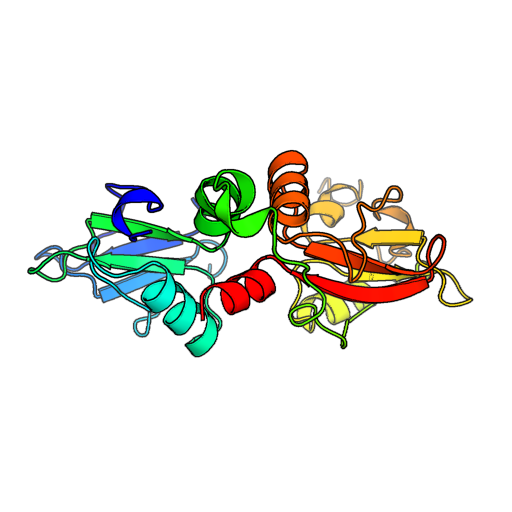A C 1
ATOM 757 O O . ALA A 1 118 ? 37.231 5.974 -5.418 1.00 17.77 118 ALA A O 1
ATOM 759 N N . LYS A 1 119 ? 36.274 7.822 -4.565 1.00 20.81 119 LYS A N 1
ATOM 760 C CA . LYS A 1 119 ? 36.271 8.528 -5.848 1.00 23.73 119 LYS A CA 1
ATOM 761 C C . LYS A 1 119 ? 37.159 9.765 -5.932 1.00 25.64 119 LYS A C 1
ATOM 762 O O . LYS A 1 119 ? 37.599 10.144 -7.021 1.00 27.40 119 LYS A O 1
ATOM 768 N N . SER A 1 120 ? 37.422 10.401 -4.797 1.00 25.47 120 SER A N 1
ATOM 769 C CA . SER A 1 120 ? 38.242 11.605 -4.797 1.00 27.03 120 SER A CA 1
ATOM 770 C C . SER A 1 120 ? 39.724 11.305 -4.994 1.00 28.36 120 SER A C 1
ATOM 771 O O . SER A 1 120 ? 40.220 10.265 -4.565 1.00 30.14 120 SER A O 1
ATOM 774 N N . GLU A 1 121 ? 40.425 12.219 -5.656 1.00 28.08 121 GLU A N 1
ATOM 775 C CA . GLU A 1 121 ? 41.854 12.055 -5.903 1.00 29.77 121 GLU A CA 1
ATOM 776 C C . GLU A 1 121 ? 42.652 12.472 -4.669 1.00 29.47 121 GLU A C 1
ATOM 777 O O . GLU A 1 121 ? 43.778 12.021 -4.460 1.00 29.40 121 GLU A O 1
ATOM 783 N N . LYS A 1 122 ? 42.047 13.329 -3.855 1.00 30.16 122 LYS A N 1
ATOM 784 C CA . LYS A 1 122 ? 42.676 13.858 -2.651 1.00 31.41 122 LYS A CA 1
ATOM 785 C C . LYS A 1 122 ? 43.163 12.832 -1.632 1.00 30.09 122 LYS A C 1
ATOM 786 O O . LYS A 1 122 ? 44.150 13.073 -0.935 1.00 30.18 122 LYS A O 1
ATOM 792 N N . TYR A 1 123 ? 42.486 11.693 -1.541 1.00 28.48 123 TYR A N 1
ATOM 793 C CA . TYR A 1 123 ? 42.869 10.685 -0.558 1.00 26.55 123 TYR A CA 1
ATOM 794 C C . TYR A 1 123 ? 43.779 9.573 -1.041 1.00 26.49 123 TYR A C 1
ATOM 795 O O . TYR A 1 123 ? 44.047 8.621 -0.303 1.00 24.11 123 TYR A O 1
ATOM 804 N N . LYS A 1 124 ? 44.256 9.689 -2.275 1.00 25.87 124 LYS A N 1
ATOM 805 C CA . LYS A 1 124 ? 45.175 8.695 -2.807 1.00 27.18 124 LYS A CA 1
ATOM 806 C C . LYS A 1 124 ? 46.508 8.934 -2.114 1.00 28.65 124 LYS A C 1
ATOM 807 O O . LYS A 1 124 ? 47.376 8.061 -2.081 1.00 28.63 124 LYS A O 1
ATOM 813 N N . GLY A 1 125 ? 46.654 10.129 -1.549 1.00 28.66 125 GLY A N 1
ATOM 814 C CA . GLY A 1 125 ? 47.881 10.476 -0.859 1.00 30.44 125 GLY A CA 1
ATOM 815 C C . GLY A 1 125 ? 47.724 10.619 0.644 1.00 30.09 125 GLY A C 1
ATOM 816 O O . GLY A 1 125 ? 48.169 11.608 1.229 1.00 31.76 125 GLY A O 1
ATOM 817 N N . VAL A 1 126 ? 47.092 9.633 1.273 1.00 28.69 126 VAL A N 1
ATOM 818 C CA . VAL A 1 126 ? 46.888 9.652 2.718 1.00 25.20 126 VAL A CA 1
ATOM 819 C C . VAL A 1 126 ? 46.846 8.234 3.286 1.00 23.46 126 VAL A C 1
ATOM 820 O O . VAL A 1 126 ? 45.877 7.502 3.072 1.00 21.70 126 VAL A O 1
ATOM 824 N N . GLU A 1 127 ? 47.892 7.848 4.013 1.00 20.70 127 GLU A N 1
ATOM 825 C CA . GLU A 1 127 ? 47.945 6.512 4.605 1.00 18.54 127 GLU A CA 1
ATOM 826 C C . GLU A 1 127 ? 47.008 6.456 5.802 1.00 17.49 127 GLU A C 1
ATOM 827 O O . GLU A 1 127 ? 46.719 7.480 6.426 1.00 17.08 127 GLU A O 1
ATOM 833 N N . ILE A 1 128 ? 46.539 5.257 6.127 1.00 13.92 128 ILE A N 1
ATOM 834 C CA . ILE A 1 128 ? 45.621 5.088 7.248 1.00 13.24 128 ILE A CA 1
ATOM 835 C C . ILE A 1 128 ? 46.309 4.907 8.594 1.00 12.92 128 ILE A C 1
ATOM 836 O O . ILE A 1 128 ? 45.641 4.788 9.617 1.00 12.76 128 ILE A O 1
ATOM 841 N N . GLU A 1 129 ? 47.639 4.902 8.599 1.00 14.00 129 GLU A N 1
ATOM 842 C CA . GLU A 1 129 ? 48.390 4.687 9.832 1.00 14.31 129 GLU A CA 1
ATOM 843 C C . GLU A 1 129 ? 47.883 5.447 11.063 1.00 14.07 129 GLU A C 1
ATOM 844 O O . GLU A 1 129 ? 47.720 4.859 12.130 1.00 14.78 129 GLU A O 1
ATOM 850 N N . PRO A 1 130 ? 47.588 6.751 10.928 1.00 14.07 130 PRO A N 1
ATOM 851 C CA . PRO A 1 130 ? 47.110 7.498 12.100 1.00 15.72 130 PRO A CA 1
ATOM 852 C C . PRO A 1 130 ? 45.663 7.237 12.522 1.00 15.81 130 PRO A C 1
ATOM 853 O O . PRO A 1 130 ? 45.259 7.621 13.623 1.00 17.40 130 PRO A O 1
ATOM 857 N N . TYR A 1 131 ? 44.897 6.563 11.667 1.00 13.70 131 TYR A N 1
ATOM 858 C CA . TYR A 1 131 ? 43.475 6.360 11.922 1.00 15.08 131 TYR A CA 1
ATOM 859 C C . TYR A 1 131 ? 42.920 4.992 12.289 1.00 13.78 131 TYR A C 1
ATOM 860 O O . TYR A 1 131 ? 41.835 4.913 12.856 1.00 14.84 131 TYR A O 1
ATOM 869 N N . TYR A 1 132 ? 43.627 3.916 11.972 1.00 13.75 132 TYR A N 1
ATOM 870 C CA . TYR A 1 132 ? 43.068 2.608 12.267 1.00 13.20 132 TYR A CA 1
ATOM 871 C C . TYR A 1 132 ? 43.047 2.284 13.755 1.00 13.76 132 TYR A C 1
ATOM 872 O O . TYR A 1 132 ? 43.877 2.769 14.528 1.00 13.49 132 TYR A O 1
ATOM 881 N N . GLN A 1 133 ? 42.060 1.489 14.153 1.00 13.02 133 GLN A N 1
ATOM 882 C CA . GLN A 1 133 ? 41.911 1.082 15.545 1.00 13.00 133 GLN A CA 1
ATOM 883 C C . GLN A 1 133 ? 42.969 0.063 15.933 1.00 13.44 133 GLN A C 1
ATOM 884 O O . GLN A 1 133 ? 43.187 -0.924 15.230 1.00 13.04 133 GLN A O 1
ATOM 890 N N . ARG A 1 134 ? 43.629 0.315 17.056 1.00 12.63 134 ARG A N 1
ATOM 891 C CA . ARG A 1 134 ? 44.645 -0.596 17.562 1.00 13.83 134 ARG A CA 1
ATOM 892 C C . ARG A 1 134 ? 43.976 -1.640 18.447 1.00 14.16 134 ARG A C 1
ATOM 893 O O . ARG A 1 134 ? 44.575 -2.661 18.790 1.00 16.72 134 ARG A O 1
ATOM 901 N N . TYR A 1 135 ? 42.733 -1.370 18.819 1.00 13.05 135 TYR A N 1
ATOM 902 C CA . TYR A 1 135 ? 41.975 -2.273 19.670 1.00 15.46 135 TYR A CA 1
ATOM 903 C C . TYR A 1 135 ? 40.902 -2.928 18.823 1.00 16.29 135 TYR A C 1
ATOM 904 O O . TYR A 1 135 ? 40.077 -2.244 18.211 1.00 16.31 135 TYR A O 1
ATOM 913 N N . VAL A 1 136 ? 40.914 -4.255 18.793 1.00 14.17 136 VAL A N 1
ATOM 914 C CA . VAL A 1 136 ? 39.959 -4.9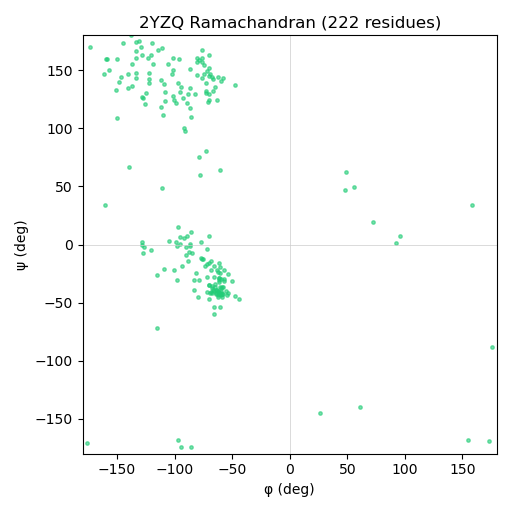92 17.980 1.00 13.91 136 VAL A CA 1
ATOM 915 C C . VAL A 1 136 ? 39.428 -6.253 18.651 1.00 13.96 136 VAL A C 1
ATOM 916 O O . VAL A 1 136 ? 40.193 -7.025 19.232 1.00 13.74 136 VAL A O 1
ATOM 920 N N . SER A 1 137 ? 38.115 -6.448 18.567 1.00 13.86 137 SER A N 1
ATOM 921 C CA . SER A 1 137 ? 37.475 -7.636 19.125 1.00 12.06 137 SER A CA 1
ATOM 922 C C . SER A 1 137 ? 37.646 -8.752 18.101 1.00 11.81 137 SER A C 1
ATOM 923 O O . SER A 1 137 ? 37.335 -8.567 16.926 1.00 11.37 137 SER A O 1
ATOM 926 N N . ILE A 1 138 ? 38.137 -9.905 18.546 1.00 11.19 138 ILE A N 1
ATOM 927 C CA . ILE A 1 138 ? 38.351 -11.029 17.639 1.00 11.19 138 ILE A CA 1
ATOM 928 C C . ILE A 1 138 ? 37.755 -12.290 18.236 1.00 11.01 138 ILE A C 1
ATOM 929 O O . ILE A 1 138 ? 37.277 -12.284 19.358 1.00 13.43 138 ILE A O 1
ATOM 934 N N . VAL A 1 139 ? 37.773 -13.380 17.485 1.00 10.66 139 VAL A N 1
ATOM 935 C CA . VAL A 1 139 ? 37.225 -14.616 18.021 1.00 10.75 139 VAL A CA 1
ATOM 936 C C . VAL A 1 139 ? 37.973 -15.805 17.449 1.00 11.28 139 VAL A C 1
ATOM 937 O O . VAL A 1 139 ? 38.324 -15.805 16.280 1.00 12.93 139 VAL A O 1
ATOM 941 N N . TRP A 1 140 ? 38.242 -16.799 18.291 1.00 11.92 140 TRP A N 1
ATOM 942 C CA . TRP A 1 140 ? 38.925 -18.005 17.836 1.00 13.81 140 TRP A CA 1
ATOM 943 C C . TRP A 1 140 ? 37.940 -18.817 16.992 1.00 12.99 140 TRP A C 1
ATOM 944 O O . TRP A 1 140 ? 36.761 -18.924 17.332 1.00 14.35 140 TRP A O 1
ATOM 955 N N . GLU A 1 141 ? 38.424 -19.387 15.894 1.00 12.43 141 GLU A N 1
ATOM 956 C CA . GLU A 1 141 ? 37.565 -20.152 14.994 1.00 13.78 141 GLU A CA 1
ATOM 957 C C . GLU A 1 141 ? 36.831 -21.314 15.662 1.00 14.54 141 GLU A C 1
ATOM 958 O O . GLU A 1 141 ? 35.805 -21.772 15.159 1.00 14.26 141 GLU A O 1
ATOM 964 N N . GLY A 1 142 ? 37.348 -21.789 16.790 1.00 13.56 142 GLY A N 1
ATOM 965 C CA . GLY A 1 142 ? 36.697 -22.891 17.475 1.00 14.75 142 GLY A CA 1
ATOM 966 C C . GLY A 1 142 ? 35.600 -22.469 18.438 1.00 15.70 142 GLY A C 1
ATOM 967 O O . GLY A 1 142 ? 34.970 -23.316 19.070 1.00 15.81 142 GLY A O 1
ATOM 968 N N . THR A 1 143 ? 35.354 -21.166 18.538 1.00 15.18 143 THR A N 1
ATOM 969 C CA . THR A 1 143 ? 34.344 -20.641 19.449 1.00 15.32 143 THR A CA 1
ATOM 970 C C . THR A 1 143 ? 32.907 -20.954 19.031 1.00 13.86 143 THR A C 1
ATOM 971 O O . THR A 1 143 ? 32.520 -20.725 17.889 1.00 14.53 143 THR A O 1
ATOM 975 N N . PRO A 1 144 ? 32.102 -21.503 19.958 1.00 15.21 144 PRO A N 1
ATOM 976 C CA . PRO A 1 144 ? 30.705 -21.824 19.657 1.00 15.22 144 PRO A CA 1
ATOM 977 C C . PRO A 1 144 ? 30.000 -20.544 19.212 1.00 15.14 144 PRO A C 1
ATOM 978 O O . PRO A 1 144 ? 30.260 -19.461 19.745 1.00 14.36 144 PRO A O 1
ATOM 982 N N . LEU A 1 145 ? 29.099 -20.673 18.247 1.00 15.37 145 LEU A N 1
ATOM 983 C CA . LEU A 1 145 ? 28.387 -19.525 17.697 1.00 16.78 145 LEU A CA 1
ATOM 984 C C . LEU A 1 145 ? 27.773 -18.544 18.691 1.00 15.98 145 LEU A C 1
ATOM 985 O O . LEU A 1 145 ? 27.887 -17.333 18.515 1.00 17.73 145 LEU A O 1
ATOM 990 N N . LYS A 1 146 ? 27.108 -19.051 19.724 1.00 15.91 146 LYS A N 1
ATOM 991 C CA . LYS A 1 146 ? 26.479 -18.170 20.698 1.00 16.75 146 LYS A CA 1
ATOM 992 C C . LYS A 1 146 ? 27.478 -17.258 21.391 1.00 15.66 146 LYS A C 1
ATOM 993 O O . LYS A 1 146 ? 27.200 -16.080 21.608 1.00 17.30 146 LYS A O 1
ATOM 999 N N . ALA A 1 147 ? 28.636 -17.801 21.746 1.00 14.21 147 ALA A N 1
ATOM 1000 C CA . ALA A 1 147 ? 29.661 -16.998 22.402 1.00 13.68 147 ALA A CA 1
ATOM 1001 C C . ALA A 1 147 ? 30.251 -15.998 21.414 1.00 13.87 147 ALA A C 1
ATOM 1002 O O . ALA A 1 147 ? 30.618 -14.885 21.791 1.00 14.21 147 ALA A O 1
ATOM 1004 N N . ALA A 1 148 ? 30.352 -16.405 20.152 1.00 12.89 148 ALA A N 1
ATOM 1005 C CA . ALA A 1 148 ? 30.887 -15.531 19.116 1.00 13.44 148 ALA A CA 1
ATOM 1006 C C . ALA A 1 148 ? 29.911 -14.382 18.893 1.00 13.72 148 ALA A C 1
ATOM 1007 O O . ALA A 1 148 ? 30.319 -13.244 18.670 1.00 13.00 148 ALA A O 1
ATOM 1009 N N . LEU A 1 149 ? 28.618 -14.684 18.957 1.00 14.30 149 LEU A N 1
ATOM 1010 C CA . LEU A 1 149 ? 27.600 -13.656 18.772 1.00 15.04 149 LEU A CA 1
ATOM 1011 C C . LEU A 1 149 ? 27.618 -12.666 19.930 1.00 14.41 149 LEU A C 1
ATOM 1012 O O . LEU A 1 149 ? 27.393 -11.468 19.741 1.00 15.20 149 LEU A O 1
ATOM 1017 N N . LYS A 1 150 ? 27.884 -13.163 21.134 1.00 13.98 150 LYS A N 1
ATOM 1018 C CA . LYS A 1 150 ? 27.945 -12.282 22.286 1.00 13.72 150 LYS A CA 1
ATOM 1019 C C . LYS A 1 150 ? 29.081 -11.286 22.050 1.00 12.78 150 LYS A C 1
ATOM 1020 O O . LYS A 1 150 ? 28.950 -10.102 22.346 1.00 12.74 150 LYS A O 1
ATOM 1026 N N . ALA A 1 151 ? 30.198 -11.773 21.515 1.00 11.66 151 ALA A N 1
ATOM 1027 C CA . ALA A 1 151 ? 31.346 -10.907 21.242 1.00 11.08 151 ALA A CA 1
ATOM 1028 C C . ALA A 1 151 ? 31.010 -9.890 20.156 1.00 12.35 151 ALA A C 1
ATOM 1029 O O . ALA A 1 151 ? 31.414 -8.727 20.231 1.00 12.28 151 ALA A O 1
ATOM 1031 N N . LEU A 1 152 ? 30.286 -10.340 19.137 1.00 12.12 152 LEU A N 1
ATOM 1032 C CA . LEU A 1 152 ? 29.902 -9.456 18.044 1.00 12.93 152 LEU A CA 1
ATOM 1033 C C . LEU A 1 152 ? 29.036 -8.330 18.590 1.00 12.28 152 LEU A C 1
ATOM 1034 O O . LEU A 1 152 ? 29.197 -7.163 18.215 1.00 14.07 152 LEU A O 1
ATOM 1039 N N . LEU A 1 153 ? 28.119 -8.688 19.484 1.00 14.19 153 LEU A N 1
ATOM 1040 C CA . LEU A 1 153 ? 27.223 -7.725 20.104 1.00 15.39 153 LEU A CA 1
ATOM 1041 C C . LEU A 1 153 ? 28.004 -6.674 20.895 1.00 15.25 153 LEU A C 1
ATOM 1042 O O . LEU A 1 153 ? 27.600 -5.511 20.977 1.00 17.06 153 LEU A O 1
ATOM 1047 N N . LEU A 1 154 ? 29.132 -7.085 21.466 1.00 12.75 154 LEU A N 1
ATOM 1048 C CA . LEU A 1 154 ? 29.963 -6.183 22.266 1.00 12.84 154 LEU A CA 1
ATOM 1049 C C . LEU A 1 154 ? 31.134 -5.566 21.503 1.00 12.84 154 LEU A C 1
ATOM 1050 O O . LEU A 1 154 ? 32.054 -5.010 22.104 1.00 14.50 154 LEU A O 1
ATOM 1055 N N . SER A 1 155 ? 31.099 -5.654 20.178 1.00 13.08 155 SER A N 1
ATOM 1056 C CA . SER A 1 155 ? 32.169 -5.095 19.362 1.00 11.78 155 SER A CA 1
ATOM 1057 C C . SER A 1 155 ? 31.765 -3.759 18.751 1.00 11.33 155 SER A C 1
ATOM 1058 O O . SER A 1 155 ? 30.585 -3.532 18.481 1.00 12.56 155 SER A O 1
ATOM 1061 N N . ASN A 1 156 ? 32.737 -2.875 18.531 1.00 11.70 156 ASN A N 1
ATOM 1062 C CA . ASN A 1 156 ? 32.431 -1.593 17.912 1.00 14.56 156 ASN A CA 1
ATOM 1063 C C . ASN A 1 156 ? 32.533 -1.733 16.396 1.00 13.84 156 ASN A C 1
ATOM 1064 O O . ASN A 1 156 ? 32.446 -0.752 15.655 1.00 14.81 156 ASN A O 1
ATOM 1069 N N . SER A 1 157 ? 32.707 -2.974 15.940 1.00 11.80 157 SER A N 1
ATOM 1070 C CA . SER A 1 157 ? 32.789 -3.263 14.516 1.00 11.42 157 SER A CA 1
ATOM 1071 C C . SER A 1 157 ? 31.654 -4.187 14.101 1.00 11.39 157 SER A C 1
ATOM 1072 O O . SER A 1 157 ? 31.110 -4.937 14.914 1.00 11.97 157 SER A O 1
ATOM 1075 N N . MET A 1 158 ? 31.297 -4.125 12.826 1.00 11.46 158 MET A N 1
ATOM 1076 C CA . MET A 1 158 ? 30.240 -4.971 12.303 1.00 12.25 158 MET A CA 1
ATOM 1077 C C . MET A 1 158 ? 30.739 -6.396 12.099 1.00 12.21 158 MET A C 1
ATOM 1078 O O . MET A 1 158 ? 29.942 -7.308 11.888 1.00 12.53 158 MET A O 1
ATOM 1083 N N . ALA A 1 159 ? 32.052 -6.592 12.175 1.00 12.09 159 ALA A N 1
ATOM 1084 C CA . ALA A 1 159 ? 32.612 -7.924 11.978 1.00 11.23 159 ALA A CA 1
ATOM 1085 C C . ALA A 1 159 ? 33.704 -8.285 12.966 1.00 11.51 159 ALA A C 1
ATOM 1086 O O . ALA A 1 159 ? 34.377 -7.412 13.517 1.00 11.71 159 ALA A O 1
ATOM 1088 N N . LEU A 1 160 ? 33.873 -9.586 13.169 1.00 10.38 160 LEU A N 1
ATOM 1089 C CA . LEU A 1 160 ? 34.900 -10.111 14.053 1.00 9.94 160 LEU A CA 1
ATOM 1090 C C . LEU A 1 160 ? 35.967 -10.848 13.257 1.00 11.36 160 LEU A C 1
ATOM 1091 O O . LEU A 1 160 ? 35.663 -11.823 12.568 1.00 11.30 160 LEU A O 1
ATOM 1096 N N . PRO A 1 161 ? 37.220 -10.378 13.306 1.00 11.56 161 PRO A N 1
ATOM 1097 C CA . PRO A 1 161 ? 38.255 -11.104 12.567 1.00 9.84 161 PRO A CA 1
ATOM 1098 C C . PRO A 1 161 ? 38.356 -12.435 13.320 1.00 11.08 161 PRO A C 1
ATOM 1099 O O . PRO A 1 161 ? 38.202 -12.463 14.543 1.00 11.24 161 PRO A O 1
ATOM 1103 N N . VAL A 1 162 ? 38.600 -13.527 12.607 1.00 10.12 162 VAL A N 1
ATOM 1104 C CA . VAL A 1 162 ? 38.704 -14.838 13.245 1.00 9.82 162 VAL A CA 1
ATOM 1105 C C . VAL A 1 162 ? 40.150 -15.319 13.210 1.00 10.50 162 VAL A C 1
ATOM 1106 O O . VAL A 1 162 ? 40.830 -15.176 12.199 1.00 12.20 162 VAL A O 1
ATOM 1110 N N . VAL A 1 163 ? 40.612 -15.891 14.316 1.00 9.77 163 VAL A N 1
ATOM 1111 C CA . VAL A 1 163 ? 41.988 -16.370 14.391 1.00 11.30 163 VAL A CA 1
ATOM 1112 C C . VAL A 1 163 ? 42.071 -17.849 14.736 1.00 10.99 163 VAL A C 1
ATOM 1113 O O . VAL A 1 163 ? 41.111 -18.433 15.239 1.00 11.99 163 VAL A O 1
ATOM 1117 N N . ASP A 1 164 ? 43.214 -18.462 14.440 1.00 11.55 164 ASP A N 1
ATOM 1118 C CA . ASP A 1 164 ? 43.389 -19.864 14.782 1.00 12.62 164 ASP A CA 1
ATOM 1119 C C . ASP A 1 164 ? 43.878 -19.961 16.226 1.00 13.92 164 ASP A C 1
ATOM 1120 O O . ASP A 1 164 ? 43.964 -18.953 16.934 1.00 13.15 164 ASP A O 1
ATOM 1125 N N . SER A 1 165 ? 44.195 -21.174 16.666 1.00 14.65 165 SER A N 1
ATOM 1126 C CA . SER A 1 165 ? 44.629 -21.392 18.040 1.00 15.29 165 SER A CA 1
ATOM 1127 C C . SER A 1 165 ? 45.916 -20.663 18.419 1.00 15.88 165 SER A C 1
ATOM 1128 O O . SER A 1 165 ? 46.220 -20.525 19.601 1.00 16.28 165 SER A O 1
ATOM 1131 N N . GLU A 1 166 ? 46.662 -20.196 17.421 1.00 16.83 166 GLU A N 1
ATOM 1132 C CA . GLU A 1 166 ? 47.914 -19.490 17.672 1.00 17.46 166 GLU A CA 1
ATOM 1133 C C . GLU A 1 166 ? 47.813 -17.979 17.475 1.00 17.38 166 GLU A C 1
ATOM 1134 O O . GLU A 1 166 ? 48.809 -17.263 17.583 1.00 17.83 166 GLU A O 1
ATOM 1140 N N . GLY A 1 167 ? 46.610 -17.500 17.177 1.00 14.61 167 GLY A N 1
ATOM 1141 C CA . GLY A 1 167 ? 46.412 -16.072 17.001 1.00 14.02 167 GLY A CA 1
ATOM 1142 C C . GLY A 1 167 ? 46.546 -15.553 15.584 1.00 13.67 167 GLY A C 1
ATOM 1143 O O . GLY A 1 167 ? 46.428 -14.352 15.362 1.00 13.96 167 GLY A O 1
ATOM 1144 N N . ASN A 1 168 ? 46.796 -16.446 14.629 1.00 12.67 168 ASN A N 1
ATOM 1145 C CA . ASN A 1 168 ? 46.928 -16.048 13.227 1.00 14.20 168 ASN A CA 1
ATOM 1146 C C . ASN A 1 168 ? 45.553 -15.771 12.619 1.00 12.25 168 ASN A C 1
ATOM 1147 O O . ASN A 1 168 ? 44.587 -16.470 12.916 1.00 12.92 168 ASN A O 1
ATOM 1152 N N . LEU A 1 169 ? 45.475 -14.766 11.751 1.00 12.88 169 LEU A N 1
ATOM 1153 C CA . LEU A 1 169 ? 44.218 -14.417 11.092 1.00 12.88 169 LEU A CA 1
ATOM 1154 C C . LEU A 1 169 ? 43.842 -15.492 10.066 1.00 13.37 169 LEU A C 1
ATOM 1155 O O . LEU A 1 169 ? 44.619 -15.778 9.150 1.00 14.66 169 LEU A O 1
ATOM 1160 N N . VAL A 1 170 ? 42.659 -16.087 10.215 1.00 12.76 170 VAL A N 1
ATOM 1161 C CA . VAL A 1 170 ? 42.222 -17.125 9.275 1.00 13.63 170 VAL A CA 1
ATOM 1162 C C . VAL A 1 170 ? 40.842 -16.886 8.672 1.00 13.94 170 VAL A C 1
ATOM 1163 O O . VAL A 1 170 ? 40.421 -17.615 7.776 1.00 14.92 170 VAL A O 1
ATOM 1167 N N . GLY A 1 171 ? 40.134 -15.873 9.157 1.00 12.32 171 GLY A N 1
ATOM 1168 C CA . GLY A 1 171 ? 38.817 -15.601 8.616 1.00 12.77 171 GLY A CA 1
ATOM 1169 C C . GLY A 1 171 ? 38.197 -14.358 9.211 1.00 11.92 171 GLY A C 1
ATOM 1170 O O . GLY A 1 171 ? 38.853 -13.594 9.917 1.00 11.72 171 GLY A O 1
ATOM 1171 N N . ILE A 1 172 ? 36.923 -14.155 8.910 1.00 11.54 172 ILE A N 1
ATOM 1172 C CA . ILE A 1 172 ? 36.208 -13.001 9.426 1.00 11.95 172 ILE A CA 1
ATOM 1173 C C . ILE A 1 172 ? 34.730 -13.361 9.384 1.00 13.27 172 ILE A C 1
ATOM 1174 O O . ILE A 1 172 ? 34.310 -14.153 8.544 1.00 11.51 172 ILE A O 1
ATOM 1179 N N . VAL A 1 173 ? 33.941 -12.804 10.295 1.00 12.03 173 VAL A N 1
ATOM 1180 C CA . VAL A 1 173 ? 32.519 -13.128 10.332 1.00 11.87 173 VAL A CA 1
ATOM 1181 C C . VAL A 1 173 ? 31.653 -11.956 10.778 1.00 13.06 173 VAL A C 1
ATOM 1182 O O . VAL A 1 173 ? 32.069 -11.159 11.619 1.00 12.12 173 VAL A O 1
ATOM 1186 N N . ASP A 1 174 ? 30.463 -11.840 10.190 1.00 12.17 174 ASP A N 1
ATOM 1187 C CA . ASP A 1 174 ? 29.528 -10.792 10.581 1.00 12.66 174 ASP A CA 1
ATOM 1188 C C . ASP A 1 174 ? 28.114 -11.349 10.652 1.00 14.35 174 ASP A C 1
ATOM 1189 O O . ASP A 1 174 ? 27.895 -12.543 10.422 1.00 13.89 174 ASP A O 1
ATOM 1194 N N . GLU A 1 175 ? 27.161 -10.493 11.000 1.00 15.17 175 GLU A N 1
ATOM 1195 C CA . GLU A 1 175 ? 25.774 -10.904 11.159 1.00 16.46 175 GLU A CA 1
ATOM 1196 C C . GLU A 1 175 ? 25.185 -11.631 9.953 1.00 15.58 175 GLU A C 1
ATOM 1197 O O . GLU A 1 175 ? 24.479 -12.625 10.109 1.00 16.17 175 GLU A O 1
ATOM 1203 N N . THR A 1 176 ? 25.486 -11.149 8.755 1.00 15.15 176 THR A N 1
ATOM 1204 C CA . THR A 1 176 ? 24.950 -11.771 7.547 1.00 15.05 176 THR A CA 1
ATOM 1205 C C . THR A 1 176 ? 25.409 -13.213 7.352 1.00 15.65 176 THR A C 1
ATOM 1206 O O . THR A 1 176 ? 24.737 -13.996 6.673 1.00 15.60 176 THR A O 1
ATOM 1210 N N . ASP A 1 177 ? 26.542 -13.576 7.946 1.00 13.54 177 ASP A N 1
ATOM 1211 C CA . ASP A 1 177 ? 27.053 -14.934 7.804 1.00 14.55 177 ASP A CA 1
ATOM 1212 C C . ASP A 1 177 ? 26.208 -15.967 8.536 1.00 14.73 177 ASP A C 1
ATOM 1213 O O . ASP A 1 177 ? 26.317 -17.164 8.280 1.00 15.21 177 ASP A O 1
ATOM 1218 N N . LEU A 1 178 ? 25.358 -15.506 9.447 1.00 14.63 178 LEU A N 1
ATOM 1219 C CA . LEU A 1 178 ? 24.487 -16.411 10.180 1.00 14.99 178 LEU A CA 1
ATOM 1220 C C . LEU A 1 178 ? 23.550 -17.132 9.214 1.00 14.58 178 LEU A C 1
ATOM 1221 O O . LEU A 1 178 ? 23.123 -18.257 9.477 1.00 15.94 178 LEU A O 1
ATOM 1226 N N . LEU A 1 179 ? 23.234 -16.480 8.097 1.00 15.00 179 LEU A N 1
ATOM 1227 C CA . LEU A 1 179 ? 22.340 -17.075 7.107 1.00 15.31 179 LEU A CA 1
ATOM 1228 C C . LEU A 1 179 ? 22.995 -18.222 6.353 1.00 15.94 179 LEU A C 1
ATOM 1229 O O . LEU A 1 179 ? 22.353 -18.868 5.522 1.00 15.11 179 LEU A O 1
ATOM 1234 N N . ARG A 1 180 ? 24.273 -18.476 6.627 1.00 14.88 180 ARG A N 1
ATOM 1235 C CA . ARG A 1 180 ? 24.970 -19.577 5.969 1.00 15.58 180 ARG A CA 1
ATOM 1236 C C . ARG A 1 180 ? 24.700 -20.873 6.719 1.00 16.68 180 ARG A C 1
ATOM 1237 O O . ARG A 1 180 ? 25.087 -21.953 6.268 1.00 18.48 180 ARG A O 1
ATOM 1245 N N . ASP A 1 181 ? 24.042 -20.764 7.869 1.00 17.41 181 ASP A N 1
ATOM 1246 C CA . ASP A 1 181 ? 23.728 -21.940 8.671 1.00 20.44 181 ASP A CA 1
ATOM 1247 C C . ASP A 1 181 ? 22.422 -22.557 8.184 1.00 21.39 181 ASP A C 1
ATOM 1248 O O . ASP A 1 181 ? 21.345 -21.993 8.375 1.00 19.33 181 ASP A O 1
ATOM 1253 N N . SER A 1 182 ? 22.532 -23.721 7.555 1.00 24.55 182 SER A N 1
ATOM 1254 C CA . SER A 1 182 ? 21.378 -24.428 7.021 1.00 28.64 182 SER A CA 1
ATOM 1255 C C . SER A 1 182 ? 20.275 -24.654 8.050 1.00 31.35 182 SER A C 1
ATOM 1256 O O . SER A 1 182 ? 19.108 -24.795 7.690 1.00 32.46 182 SER A O 1
ATOM 1259 N N . GLU A 1 183 ? 20.641 -24.681 9.329 1.00 33.86 183 GLU A N 1
ATOM 1260 C CA . GLU A 1 183 ? 19.665 -24.902 10.391 1.00 36.40 183 GLU A CA 1
ATOM 1261 C C . GLU A 1 183 ? 18.698 -23.743 10.604 1.00 38.05 183 GLU A C 1
ATOM 1262 O O . GLU A 1 183 ? 17.927 -23.745 11.564 1.00 38.41 183 GLU A O 1
ATOM 1268 N N . ILE A 1 184 ? 18.737 -22.749 9.722 1.00 39.69 184 ILE A N 1
ATOM 1269 C CA . ILE A 1 184 ? 17.829 -21.615 9.849 1.00 41.18 184 ILE A CA 1
ATOM 1270 C C . ILE A 1 184 ? 16.553 -21.909 9.068 1.00 43.02 184 ILE A C 1
ATOM 1271 O O . ILE A 1 184 ? 15.575 -21.166 9.148 1.00 42.21 184 ILE A O 1
ATOM 1276 N N . VAL A 1 185 ? 16.579 -22.998 8.307 1.00 45.90 185 VAL A N 1
ATOM 1277 C CA . VAL A 1 185 ? 15.424 -23.405 7.518 1.00 49.51 185 VAL A CA 1
ATOM 1278 C C . VAL A 1 185 ? 14.366 -23.953 8.473 1.00 52.66 185 VAL A C 1
ATOM 1279 O O . VAL A 1 185 ? 14.240 -25.165 8.650 1.00 52.89 185 VAL A O 1
ATOM 1283 N N . ARG A 1 186 ? 13.622 -23.043 9.095 1.00 56.77 186 ARG A N 1
ATOM 1284 C CA . ARG A 1 186 ? 12.571 -23.398 10.046 1.00 60.42 186 ARG A CA 1
ATOM 1285 C C . ARG A 1 186 ? 12.006 -22.102 10.631 1.00 60.85 186 ARG A C 1
ATOM 1286 O O . ARG A 1 186 ? 12.550 -21.031 10.290 1.00 62.34 186 ARG A O 1
ATOM 1294 N N . PRO A 1 219 ? 22.701 -26.831 17.606 1.00 37.74 219 PRO A N 1
ATOM 1295 C CA . PRO A 1 219 ? 22.752 -25.421 17.206 1.00 35.72 219 PRO A CA 1
ATOM 1296 C C . PRO A 1 219 ? 23.720 -24.614 18.065 1.00 33.01 219 PRO A C 1
ATOM 1297 O O . PRO A 1 219 ? 23.860 -23.401 17.829 1.00 33.65 219 PRO A O 1
ATOM 1301 N N . ASN A 1 220 ? 24.846 -25.194 18.533 1.00 28.57 220 ASN A N 1
ATOM 1302 C CA . ASN A 1 220 ? 25.744 -24.073 18.787 1.00 25.36 220 ASN A CA 1
ATOM 1303 C C . ASN A 1 220 ? 27.146 -24.482 18.339 1.00 24.16 220 ASN A C 1
ATOM 1304 O O . ASN A 1 220 ? 28.055 -24.633 19.152 1.00 24.12 220 ASN A O 1
ATOM 1309 N N . LYS A 1 221 ? 27.301 -24.659 17.031 1.00 23.12 221 LYS A N 1
ATOM 1310 C CA . LYS A 1 221 ? 28.565 -25.082 16.437 1.00 22.62 221 LYS A CA 1
ATOM 1311 C C . LYS A 1 221 ? 29.620 -23.980 16.348 1.00 21.56 221 LYS A C 1
ATOM 1312 O O . LYS A 1 221 ? 29.321 -22.800 16.534 1.00 20.58 221 LYS A O 1
ATOM 1318 N N . PRO A 1 222 ? 30.879 -24.363 16.063 1.00 20.09 222 PRO A N 1
ATOM 1319 C CA . PRO A 1 222 ? 31.999 -23.424 15.941 1.00 18.38 222 PRO A CA 1
ATOM 1320 C C . PRO A 1 222 ? 31.774 -22.385 14.842 1.00 17.93 222 PRO A C 1
ATOM 1321 O O . PRO A 1 222 ? 31.252 -22.694 13.771 1.00 17.19 222 PRO A O 1
ATOM 1325 N N . VAL A 1 223 ? 32.179 -21.151 15.113 1.00 14.89 223 VAL A N 1
ATOM 1326 C CA . VAL A 1 223 ? 32.009 -20.069 14.158 1.00 16.00 223 VAL A CA 1
ATOM 1327 C C . VAL A 1 223 ? 32.759 -20.352 12.852 1.00 16.20 223 VAL A C 1
ATOM 1328 O O . VAL A 1 223 ? 32.455 -19.773 11.812 1.00 17.04 223 VAL A O 1
ATOM 1332 N N . ALA A 1 224 ? 33.729 -21.258 12.906 1.00 15.97 224 ALA A N 1
ATOM 1333 C CA . ALA A 1 224 ? 34.500 -21.617 11.725 1.00 16.35 224 ALA A CA 1
ATOM 1334 C C . ALA A 1 224 ? 33.570 -22.116 10.616 1.00 16.58 224 ALA A C 1
ATOM 1335 O O . ALA A 1 224 ? 33.859 -21.946 9.431 1.00 17.47 224 ALA A O 1
ATOM 1337 N N . GLU A 1 225 ? 32.450 -22.717 11.010 1.00 16.50 225 GLU A N 1
ATOM 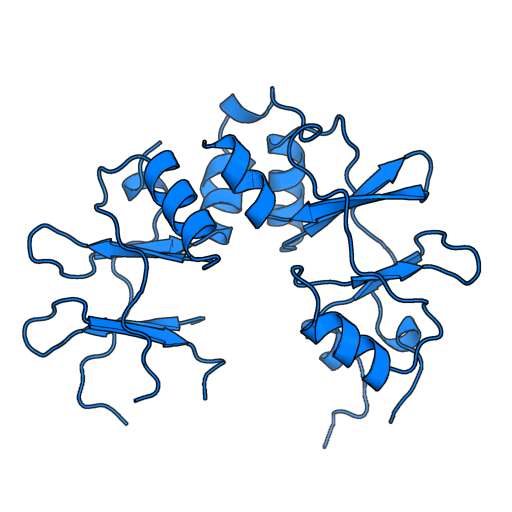1338 C CA . GLU A 1 225 ? 31.490 -23.259 10.052 1.00 18.10 225 GLU A CA 1
ATOM 1339 C C . GLU A 1 225 ? 30.728 -22.230 9.214 1.00 18.02 225 GLU A C 1
ATOM 1340 O O . GLU A 1 225 ? 30.102 -22.591 8.219 1.00 20.54 225 GLU A O 1
ATOM 1346 N N . ILE A 1 226 ? 30.768 -20.959 9.601 1.00 16.30 226 ILE A N 1
ATOM 1347 C CA . ILE A 1 226 ? 30.065 -19.940 8.823 1.00 14.02 226 ILE A CA 1
ATOM 1348 C C . ILE A 1 226 ? 30.945 -18.749 8.455 1.00 14.08 226 ILE A C 1
ATOM 1349 O O . ILE A 1 226 ? 30.483 -17.806 7.820 1.00 14.59 226 ILE A O 1
ATOM 1354 N N . MET A 1 227 ? 32.216 -18.800 8.825 1.00 13.66 227 MET A N 1
ATOM 1355 C CA . MET A 1 227 ? 33.105 -17.677 8.546 1.00 13.08 227 MET A CA 1
ATOM 1356 C C . MET A 1 227 ? 33.582 -17.565 7.102 1.00 13.50 227 MET A C 1
ATOM 1357 O O . MET A 1 227 ? 33.583 -18.543 6.343 1.00 14.29 227 MET A O 1
ATOM 1362 N N . THR A 1 228 ? 33.970 -16.349 6.729 1.00 12.83 228 THR A N 1
ATOM 1363 C CA . THR A 1 228 ? 34.511 -16.068 5.405 1.00 12.15 228 THR A CA 1
ATOM 1364 C C . THR A 1 228 ? 36.019 -16.295 5.549 1.00 14.11 228 THR A C 1
ATOM 1365 O O . THR A 1 228 ? 36.672 -15.659 6.380 1.00 12.46 228 THR A O 1
ATOM 1369 N N . ARG A 1 229 ? 36.575 -17.201 4.749 1.00 13.78 229 ARG A N 1
ATOM 1370 C CA . ARG A 1 229 ? 37.998 -17.520 4.847 1.00 16.61 229 ARG A CA 1
ATOM 1371 C C . ARG A 1 229 ? 38.957 -16.596 4.111 1.00 15.68 229 ARG A C 1
ATOM 1372 O O . ARG A 1 229 ? 40.097 -16.408 4.549 1.00 16.18 229 ARG A O 1
ATOM 1380 N N . ASP A 1 230 ? 38.512 -16.017 3.000 1.00 14.26 230 A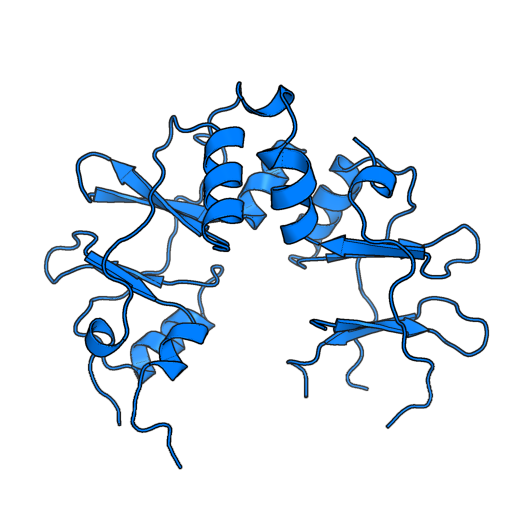SP A N 1
ATOM 1381 C CA . ASP A 1 230 ? 39.372 -15.114 2.248 1.00 14.35 230 ASP A CA 1
ATOM 1382 C C . ASP A 1 230 ? 39.150 -13.702 2.759 1.00 14.02 230 ASP A C 1
ATOM 1383 O O . ASP A 1 230 ? 38.210 -13.021 2.354 1.00 15.43 230 ASP A O 1
ATOM 1388 N N . VAL A 1 231 ? 40.030 -13.269 3.653 1.00 13.50 231 VAL A N 1
ATOM 1389 C CA . VAL A 1 231 ? 39.914 -11.952 4.262 1.00 12.74 231 VAL A CA 1
ATOM 1390 C C . VAL A 1 231 ? 40.607 -10.849 3.469 1.00 12.09 231 VAL A C 1
ATOM 1391 O O . VAL A 1 231 ? 41.771 -10.980 3.065 1.00 13.31 231 VAL A O 1
ATOM 1395 N N . ILE A 1 232 ? 39.864 -9.772 3.229 1.00 11.52 232 ILE A N 1
ATOM 1396 C CA . ILE A 1 232 ? 40.375 -8.610 2.521 1.00 12.23 232 ILE A CA 1
ATOM 1397 C C . ILE A 1 232 ? 41.034 -7.758 3.598 1.00 12.25 232 ILE A C 1
ATOM 1398 O O . ILE A 1 232 ? 40.358 -7.291 4.519 1.00 12.40 232 ILE A O 1
ATOM 1403 N N . VAL A 1 233 ? 42.343 -7.560 3.479 1.00 12.55 233 VAL A N 1
ATOM 1404 C CA . VAL A 1 233 ? 43.102 -6.821 4.486 1.00 12.12 233 VAL A CA 1
ATOM 1405 C C . VAL A 1 233 ? 43.721 -5.505 4.056 1.00 12.33 233 VAL A C 1
ATOM 1406 O O . VAL A 1 233 ? 43.803 -5.182 2.870 1.00 13.92 233 VAL A O 1
ATOM 1410 N N . ALA A 1 234 ? 44.162 -4.752 5.059 1.00 13.23 234 ALA A N 1
ATOM 1411 C CA . ALA A 1 234 ? 44.830 -3.476 4.866 1.00 12.82 234 ALA A CA 1
ATOM 1412 C C . ALA A 1 234 ? 46.115 -3.519 5.685 1.00 12.66 234 ALA A C 1
ATOM 1413 O O . ALA A 1 234 ? 46.338 -4.453 6.455 1.00 13.24 234 ALA A O 1
ATOM 1415 N N . THR A 1 235 ? 46.972 -2.526 5.490 1.00 12.47 235 THR A N 1
ATOM 1416 C CA . THR A 1 235 ? 48.213 -2.422 6.252 1.00 14.09 235 THR A CA 1
ATOM 1417 C C . THR A 1 235 ? 48.262 -0.967 6.686 1.00 12.95 235 THR A C 1
ATOM 1418 O O . THR A 1 235 ? 47.505 -0.141 6.178 1.00 13.51 235 THR A O 1
ATOM 1422 N N . PRO A 1 236 ? 49.146 -0.625 7.631 1.00 12.35 236 PRO A N 1
ATOM 1423 C CA . PRO A 1 236 ? 49.228 0.766 8.084 1.00 12.98 236 PRO A CA 1
ATOM 1424 C C . PRO A 1 236 ? 49.563 1.779 6.989 1.00 12.82 236 PRO A C 1
ATOM 1425 O O . PRO A 1 236 ? 49.157 2.937 7.063 1.00 14.02 236 PRO A O 1
ATOM 1429 N N . HIS A 1 237 ? 50.302 1.343 5.974 1.00 11.99 237 HIS A N 1
ATOM 1430 C CA . HIS A 1 237 ? 50.706 2.236 4.893 1.00 13.57 237 HIS A CA 1
ATOM 1431 C C . HIS A 1 237 ? 49.707 2.343 3.746 1.00 13.31 237 HIS A C 1
ATOM 1432 O O . HIS A 1 237 ? 49.896 3.147 2.830 1.00 13.72 237 HIS A O 1
ATOM 1439 N N . MET A 1 238 ? 48.652 1.536 3.785 1.00 12.27 238 MET A N 1
ATOM 1440 C CA . MET A 1 238 ? 47.646 1.570 2.729 1.00 14.51 238 MET A CA 1
ATOM 1441 C C . MET A 1 238 ? 46.918 2.910 2.777 1.00 14.42 238 MET A C 1
ATOM 1442 O O . MET A 1 238 ? 46.663 3.451 3.853 1.00 13.70 238 MET A O 1
ATOM 1447 N N . THR A 1 239 ? 46.586 3.448 1.610 1.00 15.11 239 THR A N 1
ATOM 1448 C CA . THR A 1 239 ? 45.916 4.742 1.555 1.00 14.15 239 THR A CA 1
ATOM 1449 C C . THR A 1 239 ? 44.420 4.684 1.814 1.00 14.37 239 THR A C 1
ATOM 1450 O O . THR A 1 239 ? 43.779 3.645 1.642 1.00 12.82 239 THR A O 1
ATOM 1454 N N . VAL A 1 240 ? 43.879 5.819 2.244 1.00 14.22 240 VAL A N 1
ATOM 1455 C CA . VAL A 1 240 ? 42.453 5.953 2.512 1.00 14.83 240 VAL A CA 1
ATOM 1456 C C . VAL A 1 240 ? 41.706 5.627 1.226 1.00 13.48 240 VAL A C 1
ATOM 1457 O O . VAL A 1 240 ? 40.638 5.017 1.247 1.00 14.74 240 VAL A O 1
ATOM 1461 N N . HIS A 1 241 ? 42.283 6.032 0.100 1.00 14.69 241 HIS A N 1
ATOM 1462 C CA . HIS A 1 241 ? 41.683 5.769 -1.197 1.00 16.14 241 HIS A CA 1
ATOM 1463 C C . HIS A 1 241 ? 41.538 4.273 -1.449 1.00 14.86 241 HIS A C 1
ATOM 1464 O O . HIS A 1 241 ? 40.443 3.790 -1.734 1.00 14.33 241 HIS A O 1
ATOM 1471 N N . GLU A 1 242 ? 42.634 3.528 -1.325 1.00 13.96 242 GLU A N 1
ATOM 1472 C CA . GLU A 1 242 ? 42.570 2.094 -1.575 1.00 13.37 242 GLU A CA 1
ATOM 1473 C C . GLU A 1 242 ? 41.658 1.358 -0.598 1.00 13.41 242 GLU A C 1
ATOM 1474 O O . GLU A 1 242 ? 40.943 0.439 -0.989 1.00 13.52 242 GLU A O 1
ATOM 1480 N N . VAL A 1 243 ? 41.678 1.749 0.671 1.00 13.29 243 VAL A N 1
ATOM 1481 C CA . VAL A 1 243 ? 40.812 1.097 1.645 1.00 12.83 243 VAL A CA 1
ATOM 1482 C C . VAL A 1 243 ? 39.351 1.329 1.250 1.00 11.54 243 VAL A C 1
ATOM 1483 O O . VAL A 1 243 ? 38.538 0.405 1.268 1.00 11.61 243 VAL A O 1
ATOM 1487 N N . ALA A 1 244 ? 39.018 2.562 0.885 1.00 13.80 244 ALA A N 1
ATOM 1488 C CA . ALA A 1 244 ? 37.647 2.870 0.491 1.00 13.17 244 ALA A CA 1
ATOM 1489 C C . ALA A 1 244 ? 37.271 2.103 -0.774 1.00 15.01 244 ALA A C 1
ATOM 1490 O O . ALA A 1 244 ? 36.142 1.628 -0.909 1.00 14.02 244 ALA A O 1
ATOM 1492 N N . LEU A 1 245 ? 38.214 1.987 -1.703 1.00 15.24 245 LEU A N 1
ATOM 1493 C CA . LEU A 1 245 ? 37.961 1.254 -2.937 1.00 16.17 245 LEU A CA 1
ATOM 1494 C C . LEU A 1 245 ? 37.587 -0.187 -2.620 1.00 16.31 245 LEU A C 1
ATOM 1495 O O . LEU A 1 245 ? 36.664 -0.742 -3.220 1.00 16.19 245 LEU A O 1
ATOM 1500 N N . LYS A 1 246 ? 38.304 -0.792 -1.676 1.00 14.11 246 LYS A N 1
ATOM 1501 C CA . LYS A 1 246 ? 38.036 -2.171 -1.286 1.00 13.40 246 LYS A CA 1
ATOM 1502 C C . LYS A 1 246 ? 36.700 -2.286 -0.552 1.00 13.55 246 LYS A C 1
ATOM 1503 O O . LYS A 1 246 ? 35.938 -3.227 -0.775 1.00 13.77 246 LYS A O 1
ATOM 1509 N N . MET A 1 247 ? 36.416 -1.332 0.328 1.00 13.06 247 MET A N 1
ATOM 1510 C CA . MET A 1 247 ? 35.157 -1.347 1.062 1.00 12.82 247 MET A CA 1
ATOM 1511 C C . MET A 1 247 ? 33.985 -1.271 0.090 1.00 13.62 247 MET A C 1
ATOM 1512 O O . MET A 1 247 ? 32.986 -1.971 0.253 1.00 13.54 247 MET A O 1
ATOM 1517 N N . ALA A 1 248 ? 34.114 -0.419 -0.923 1.00 14.14 248 ALA A N 1
ATOM 1518 C CA . ALA A 1 248 ? 33.062 -0.260 -1.921 1.00 15.87 248 ALA A CA 1
ATOM 1519 C C . ALA A 1 248 ? 32.948 -1.491 -2.815 1.00 16.63 248 ALA A C 1
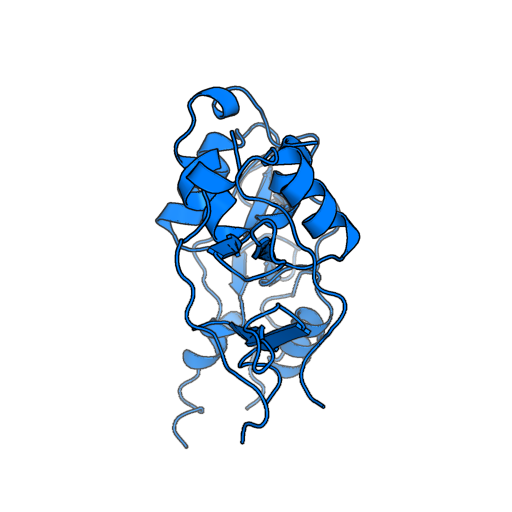ATOM 1520 O O . ALA A 1 248 ? 31.852 -1.995 -3.063 1.00 17.24 248 ALA A O 1
ATOM 1522 N N . LYS A 1 249 ? 34.090 -1.973 -3.292 1.00 17.87 249 LYS A N 1
ATOM 1523 C CA . LYS A 1 249 ? 34.139 -3.135 -4.175 1.00 20.04 249 LYS A CA 1
ATOM 1524 C C . LYS A 1 249 ? 33.533 -4.400 -3.570 1.00 20.35 249 LYS A C 1
ATOM 1525 O O . LYS A 1 249 ? 32.772 -5.113 -4.229 1.00 21.29 249 LYS A O 1
ATOM 1531 N N . TYR A 1 250 ? 33.870 -4.669 -2.314 1.00 18.40 250 TYR A N 1
ATOM 1532 C CA . TYR A 1 250 ? 33.396 -5.861 -1.625 1.00 17.32 250 TYR A CA 1
ATOM 1533 C C . TYR A 1 250 ? 32.189 -5.622 -0.719 1.00 17.25 250 TYR A C 1
ATOM 1534 O O . TYR A 1 250 ? 31.672 -6.563 -0.109 1.00 17.84 250 TYR A O 1
ATOM 1543 N N . SER A 1 251 ? 31.741 -4.371 -0.643 1.00 14.80 251 SER A N 1
ATOM 1544 C CA . SER A 1 251 ? 30.605 -3.998 0.195 1.00 15.04 251 SER A CA 1
ATOM 1545 C C . SER A 1 251 ? 30.836 -4.419 1.639 1.00 14.28 251 SER A C 1
ATOM 1546 O O . SER A 1 251 ? 29.984 -5.053 2.259 1.00 12.89 251 SER A O 1
ATOM 1549 N N . ILE A 1 252 ? 32.004 -4.068 2.160 1.00 13.45 252 ILE A N 1
ATOM 1550 C CA . ILE A 1 252 ? 32.358 -4.399 3.535 1.00 12.47 252 ILE A CA 1
ATOM 1551 C C . ILE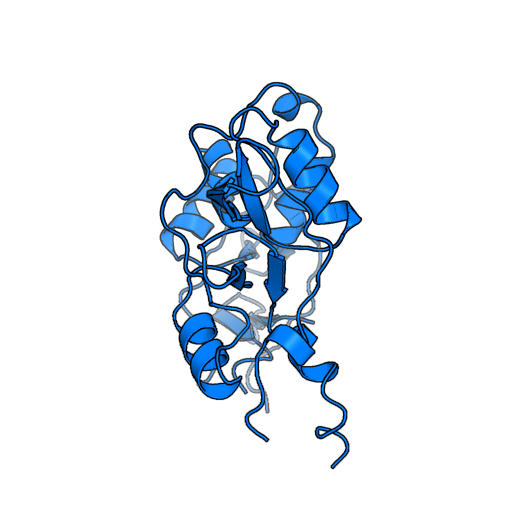 A 1 252 ? 32.682 -3.112 4.285 1.00 11.87 252 ILE A C 1
ATOM 1552 O O . ILE A 1 252 ? 33.203 -2.156 3.706 1.00 12.59 252 ILE A O 1
ATOM 1557 N N . GLU A 1 253 ? 32.371 -3.097 5.578 1.00 11.85 253 GLU A N 1
ATOM 1558 C CA . GLU A 1 253 ? 32.584 -1.914 6.403 1.00 10.26 253 GLU A CA 1
ATOM 1559 C C . GLU A 1 253 ? 33.894 -1.885 7.183 1.00 9.83 253 GLU A C 1
ATOM 1560 O O . GLU A 1 253 ? 34.158 -0.924 7.905 1.00 10.90 253 GLU A O 1
ATOM 1566 N N . GLN A 1 254 ? 34.715 -2.921 7.042 1.00 9.83 254 GLN A N 1
ATOM 1567 C CA . GLN A 1 254 ? 35.974 -2.961 7.777 1.00 9.84 254 GLN A CA 1
ATOM 1568 C C . GLN A 1 254 ? 36.994 -3.931 7.203 1.00 9.67 254 GLN A C 1
ATOM 1569 O O . GLN A 1 254 ? 36.636 -4.981 6.667 1.00 10.33 254 GLN A O 1
ATOM 1575 N N . LEU A 1 255 ? 38.268 -3.570 7.330 1.00 8.96 255 LEU A N 1
ATOM 1576 C CA . LEU A 1 255 ? 39.364 -4.417 6.870 1.00 10.74 255 LEU A CA 1
ATOM 1577 C C . LEU A 1 255 ? 40.361 -4.626 7.992 1.00 10.69 255 LEU A C 1
ATOM 1578 O O . LEU A 1 255 ? 40.827 -3.664 8.600 1.00 10.38 255 LEU A O 1
ATOM 1583 N N . PRO A 1 256 ? 40.672 -5.887 8.312 1.00 11.06 256 PRO A N 1
ATOM 1584 C CA . PRO A 1 256 ? 41.653 -6.109 9.375 1.00 10.77 256 PRO A CA 1
ATOM 1585 C C . PRO A 1 256 ? 42.970 -5.483 8.904 1.00 10.48 256 PRO A C 1
ATOM 1586 O O . PRO A 1 256 ? 43.282 -5.508 7.713 1.00 10.67 256 PRO A O 1
ATOM 1590 N N . VAL A 1 257 ? 43.729 -4.902 9.826 1.00 9.23 257 VAL A N 1
ATOM 1591 C CA . VAL A 1 257 ? 45.015 -4.306 9.483 1.00 9.31 257 VAL A CA 1
ATOM 1592 C C . VAL A 1 257 ? 46.060 -5.322 9.910 1.00 11.73 257 VAL A C 1
ATOM 1593 O O . VAL A 1 257 ? 46.041 -5.783 11.047 1.00 11.63 257 VAL A O 1
ATOM 1597 N N . ILE A 1 258 ? 46.958 -5.678 8.998 1.00 11.13 258 ILE A N 1
ATOM 1598 C CA . ILE A 1 258 ? 47.980 -6.671 9.307 1.00 12.29 258 ILE A CA 1
ATOM 1599 C C . ILE A 1 258 ? 49.390 -6.295 8.892 1.00 14.48 258 ILE A C 1
ATOM 1600 O O . ILE A 1 258 ? 49.630 -5.279 8.235 1.00 14.03 258 ILE A O 1
ATOM 1605 N N . ARG A 1 259 ? 50.315 -7.161 9.292 1.00 15.99 259 ARG A N 1
ATOM 1606 C CA . ARG A 1 259 ? 51.722 -7.065 8.943 1.00 19.25 259 ARG A CA 1
ATOM 1607 C C . ARG A 1 259 ? 51.998 -8.508 8.522 1.00 19.29 259 ARG A C 1
ATOM 1608 O O . ARG A 1 259 ? 51.233 -9.408 8.877 1.00 18.04 259 ARG A O 1
ATOM 1616 N N . GLY A 1 260 ? 53.061 -8.740 7.762 1.00 21.38 260 GLY A N 1
ATOM 1617 C CA . GLY A 1 260 ? 53.351 -10.096 7.332 1.00 22.30 260 GLY A CA 1
ATOM 1618 C C . GLY A 1 260 ? 52.229 -10.672 6.486 1.00 22.83 260 GLY A C 1
ATOM 1619 O O . GLY A 1 260 ? 51.653 -9.971 5.656 1.00 22.84 260 GLY A O 1
ATOM 1620 N N . GLU A 1 261 ? 51.903 -11.944 6.696 1.00 23.52 261 GLU A N 1
ATOM 1621 C CA . GLU A 1 261 ? 50.843 -12.588 5.925 1.00 23.53 261 GLU A CA 1
ATOM 1622 C C . GLU A 1 261 ? 49.493 -12.627 6.634 1.00 21.91 261 GLU A C 1
ATOM 1623 O O . GLU A 1 261 ? 48.448 -12.601 5.986 1.00 23.90 261 GLU A O 1
ATOM 1629 N N . GLY A 1 262 ? 49.513 -12.691 7.961 1.00 19.73 262 GLY A N 1
ATOM 1630 C CA . GLY A 1 262 ? 48.267 -12.736 8.709 1.00 18.21 262 GLY A CA 1
ATOM 1631 C C . GLY A 1 262 ? 48.432 -12.334 10.162 1.00 16.29 262 GLY A C 1
ATOM 1632 O O . GLY A 1 262 ? 47.741 -12.853 11.042 1.00 16.62 262 GLY A O 1
ATOM 1633 N N . ASP A 1 263 ? 49.347 -11.402 10.409 1.00 16.52 263 ASP A N 1
ATOM 1634 C CA . ASP A 1 263 ? 49.623 -10.916 11.761 1.00 16.27 263 ASP A CA 1
ATOM 1635 C C . ASP A 1 263 ? 48.736 -9.707 12.020 1.00 13.84 263 ASP A C 1
ATOM 1636 O O . ASP A 1 263 ? 49.033 -8.599 11.578 1.00 13.17 263 ASP A O 1
ATOM 1641 N N . LEU A 1 264 ? 47.646 -9.941 12.740 1.00 13.20 264 LEU A N 1
ATOM 1642 C CA . LEU A 1 264 ? 46.666 -8.905 13.048 1.00 11.94 264 LEU A CA 1
ATOM 1643 C C . LEU A 1 264 ? 47.180 -7.865 14.039 1.00 12.09 264 LEU A C 1
ATOM 1644 O O . LEU A 1 264 ? 47.583 -8.202 15.153 1.00 12.55 264 LEU A O 1
ATOM 1649 N N . ILE A 1 265 ? 47.134 -6.598 13.636 1.00 10.73 265 ILE A N 1
ATOM 1650 C CA . ILE A 1 265 ? 47.599 -5.511 14.493 1.00 10.51 265 ILE A CA 1
ATOM 1651 C C . ILE A 1 265 ? 46.573 -4.394 14.642 1.00 12.28 265 ILE A C 1
ATOM 1652 O O . ILE A 1 265 ? 46.810 -3.415 15.349 1.00 12.24 265 ILE A O 1
ATOM 1657 N N . GLY A 1 266 ? 45.428 -4.543 13.987 1.00 10.90 266 GLY A N 1
ATOM 1658 C CA . GLY A 1 266 ? 44.406 -3.517 14.083 1.00 12.28 266 GLY A CA 1
ATOM 1659 C C . GLY A 1 266 ? 43.234 -3.750 13.154 1.00 10.91 266 GLY A C 1
ATOM 1660 O O . GLY A 1 266 ? 43.103 -4.814 12.552 1.00 10.71 266 GLY A O 1
ATOM 1661 N N . LEU A 1 267 ? 42.384 -2.737 13.027 1.00 11.26 267 LEU A N 1
ATOM 1662 C CA . LEU A 1 267 ? 41.212 -2.834 12.173 1.00 11.02 267 LEU A CA 1
ATOM 1663 C C . LEU A 1 267 ? 40.875 -1.448 11.652 1.00 10.50 267 LEU A C 1
ATOM 1664 O O . LEU A 1 267 ? 40.875 -0.485 12.416 1.00 11.52 267 LEU A O 1
ATOM 1669 N N . ILE A 1 268 ? 40.633 -1.329 10.351 1.00 10.17 268 ILE A N 1
ATOM 1670 C CA . ILE A 1 268 ? 40.242 -0.033 9.813 1.00 10.19 268 ILE A CA 1
ATOM 1671 C C . ILE A 1 268 ? 38.773 -0.150 9.401 1.00 10.17 268 ILE A C 1
ATOM 1672 O O . ILE A 1 268 ? 38.431 -0.887 8.477 1.00 10.77 268 ILE A O 1
ATOM 1677 N N . ARG A 1 269 ? 37.909 0.548 10.136 1.00 10.36 269 ARG A N 1
ATOM 1678 C CA . ARG A 1 269 ? 36.469 0.542 9.889 1.00 9.99 269 ARG A CA 1
ATOM 1679 C C . ARG A 1 269 ? 36.137 1.759 9.045 1.00 10.33 269 ARG A C 1
ATOM 1680 O O . ARG A 1 269 ? 36.909 2.721 9.005 1.00 11.26 269 ARG A O 1
ATOM 1688 N N . ASP A 1 270 ? 34.991 1.723 8.374 1.00 10.35 270 ASP A N 1
ATOM 1689 C CA . ASP A 1 270 ? 34.585 2.866 7.573 1.00 11.33 270 ASP A CA 1
ATOM 1690 C C . ASP A 1 270 ? 34.467 4.080 8.492 1.00 11.64 270 ASP A C 1
ATOM 1691 O O . ASP A 1 270 ? 34.832 5.195 8.123 1.00 12.42 270 ASP A O 1
ATOM 1696 N N . PHE A 1 271 ? 33.988 3.839 9.706 1.00 11.71 271 PHE A N 1
ATOM 1697 C CA . PHE A 1 271 ? 33.807 4.889 10.699 1.00 13.15 271 PHE A CA 1
ATOM 1698 C C . PHE A 1 271 ? 35.136 5.553 11.062 1.00 13.49 271 PHE A C 1
ATOM 1699 O O . PHE A 1 271 ? 35.180 6.739 11.390 1.00 14.60 271 PHE A O 1
ATOM 1707 N N . ASP A 1 272 ? 36.222 4.788 10.999 1.00 12.01 272 ASP A N 1
ATOM 1708 C CA . ASP A 1 272 ? 37.537 5.323 11.335 1.00 13.12 272 ASP A CA 1
ATOM 1709 C C . ASP A 1 272 ? 38.035 6.284 10.268 1.00 14.14 272 ASP A C 1
ATOM 1710 O O . ASP A 1 272 ? 38.816 7.192 10.550 1.00 14.62 272 ASP A O 1
ATOM 1715 N N . LEU A 1 273 ? 37.590 6.074 9.036 1.00 14.16 273 LEU A N 1
ATOM 1716 C CA . LEU A 1 273 ? 38.003 6.935 7.939 1.00 15.24 273 LEU A CA 1
ATOM 1717 C C . LEU A 1 273 ? 37.426 8.342 8.085 1.00 16.31 273 LEU A C 1
ATOM 1718 O O . LEU A 1 273 ? 37.967 9.297 7.532 1.00 16.88 273 LEU A O 1
ATOM 1723 N N . LEU A 1 274 ? 36.344 8.474 8.849 1.00 16.67 274 LEU A N 1
ATOM 1724 C CA . LEU A 1 274 ? 35.726 9.782 9.064 1.00 17.31 274 LEU A CA 1
ATOM 1725 C C . LEU A 1 274 ? 36.709 10.725 9.754 1.00 17.71 274 LEU A C 1
ATOM 1726 O O . LEU A 1 274 ? 36.660 11.938 9.570 1.00 17.74 274 LEU A O 1
ATOM 1731 N N . LYS A 1 275 ? 37.612 10.157 10.545 1.00 18.16 275 LYS A N 1
ATOM 1732 C CA . LYS A 1 275 ? 38.590 10.959 11.265 1.00 18.55 275 LYS A CA 1
ATOM 1733 C C . LYS A 1 275 ? 39.528 11.709 10.323 1.00 18.14 275 LYS A C 1
ATOM 1734 O O . LYS A 1 275 ? 40.135 12.715 10.700 1.00 19.54 275 LYS A O 1
ATOM 1740 N N . VAL A 1 276 ? 39.652 11.212 9.097 1.00 18.11 276 VAL A N 1
ATOM 1741 C CA . VAL A 1 276 ? 40.505 11.849 8.107 1.00 20.13 276 VAL A CA 1
ATOM 1742 C C . VAL A 1 276 ? 39.953 13.232 7.754 1.00 21.55 276 VAL A C 1
ATOM 1743 O O . VAL A 1 276 ? 40.712 14.165 7.488 1.00 21.32 276 VAL A O 1
ATOM 1747 N N . LEU A 1 277 ? 38.630 13.355 7.758 1.00 23.63 277 LEU A N 1
ATOM 1748 C CA . LEU A 1 277 ? 37.970 14.616 7.432 1.00 25.27 277 LEU A CA 1
ATOM 1749 C C . LEU A 1 277 ? 38.126 15.685 8.510 1.00 28.10 277 LEU A C 1
ATOM 1750 O O . LEU A 1 277 ? 37.896 16.865 8.255 1.00 27.71 277 LEU A O 1
ATOM 1755 N N . VAL A 1 278 ? 38.509 15.272 9.712 1.00 31.74 278 VAL A N 1
ATOM 1756 C CA . VAL A 1 278 ? 38.692 16.215 10.808 1.00 34.80 278 VAL A CA 1
ATOM 1757 C C . VAL A 1 278 ? 40.058 16.885 10.704 1.00 36.44 278 VAL A C 1
ATOM 1758 O O . VAL A 1 278 ? 40.095 18.130 10.606 1.00 38.29 278 VAL A O 1
#

Solvent-accessible surface area: 12773 Å² total; per-residue (Å²): 97,118,0,89,85,4,11,61,107,128,26,96,55,58,66,50,139,62,187,132,120,14,60,2,1,8,53,184,111,19,84,32,57,0,2,33,29,97,153,102,175,184,101,25,48,194,101,18,4,64,5,116,57,79,33,66,1,95,93,0,0,106,28,0,54,116,88,111,30,62,22,1,1,0,14,49,114,140,26,62,22,44,0,22,0,18,0,13,7,0,5,112,105,7,0,5,147,18,119,116,20,95,68,43,78,0,72,83,48,20,42,107,183,42,47,76,11,123,44,23,24,58,25,142,52,3,61,123,30,29,134,132,22,100,11,91,2,1,0,0,10,32,96,151,42,70,24,43,0,23,8,31,93,93,12,45,129,131,37,86,139,92,129,263,153,62,119,51,0,22,121,10,13,44,157,115,26,38,40,0,48,24,126,32,32,0,31,72,0,0,60,47,6,36,146,102,96,46,48,10,0,0,0,10,145,73,178,18,67,31,42,0,2,0,29,6,17,1,0,0,62,25,21,90

Secondary structure (DSSP, 8-state):
-BHHHHSEES---EESS----EEEEE-TT--EEEEEESS-----BS---EEETTSBHHHHHHHHHHHT-SEEEEE-TTS-EEEEEEHHHIIIIIITT-SGGGG-BSTTTSBS----EETTSBHHHHHHHHHT-SSSEEEEE-TTS-EEEEEEGGGGGG-GGG-----BGGGT-BSS---B-TTSBHHHHHHHHHHHT-SEEEEEETTTEEEEEEEHHHHGGGG-

InterPro domains:
  IPR000644 CBS domain [PF00571] (6-57)
  IPR000644 CBS domain [PF00571] (69-119)
  IPR000644 CBS domain [PF00571] (141-183)
  IPR000644 CBS domain [PF00571] (226-281)
  IPR000644 CBS domain [PS51371] (10-67)
  IPR000644 CBS domain [PS51371] (69-126)
  IPR000644 CBS domain [PS51371] (135-193)
  IPR000644 CBS domain [PS51371] (230-285)
  IPR000644 CBS domain [SM00116] (13-61)
  IPR000644 CBS domain [SM00116] (72-120)
  IPR000644 CBS domain [SM00116] (138-186)
  IPR000644 CBS domain [SM00116] (233-281)
  IPR046342 CBS domain superfamily [G3DSA:3.10.580.10] (4-124)
  IPR046342 CBS domain superfamily [G3DSA:3.10.580.10] (125-285)
  IPR046342 CBS domain superfamily [SSF54631] (3-118)
  IPR046342 CBS domain superfamily [SSF54631] (129-280)
  IPR051462 CBS domain-containing protein [PTHR48108] (6-119)

Organism: Pyrococcus horikoshii (strain ATCC 700860 / DSM 12428 / JCM 9974 / NBRC 100139 / OT-3) (NCBI:txid70601)

CATH classification: 3.10.580.10 (+1 more: 3.10.580.10)

Foldseek 3Di:
DWQLQLWDWDFDADEPPDPVQKHFYAYPVQATQFIAGPVQVVRGDRPAAEEARGDHLLVVLVRCVVVVHFKYFHAHPRNHGTTIHGLLSCLAVPLQPDPVFQPAFCLVQFFQDFQAEEQFDWQVVVVVSCVVTSFQKHFYAYPVRFGFFMDGDVLVVVDPVVVVDGGGNNSRTGGDADAAERGHISNVVSNVCNVVVGQKHFYADDPTHGRGMHGSSSSSVVSD